Protein AF-D0NUJ5-F1 (afdb_monomer)

Radius of gyration: 28.29 Å; Cα contacts (8 Å, |Δi|>4): 466; chains: 1; bounding box: 68×60×82 Å

Sequence (327 aa):
MEEATDVMAITRVDLTAERTWKQFRSDFYPEEVSLVQFGLTHDKIEPSMVVCDFEVGLQKAAQVQFPDADIVGCYFHFKQACRRKMKALSLPESEVLIAMSKGCLDMLTVIPHEKIKDEGIKFVKGKIRDTCVAKSIRIRGRFCGQWNLTETEHYTLYNNLWGAHDDPKGTQCTGLDSARGSNIAWHTNYSWKGSKLQVKSFANAPLKFDKVPLAKVKSIPPTIKYEFESKGKVVANVAYDLFTTSTPNGDAEYEIMVWLAAIGRAGPISATEKPIKTGVNVGGVNFNLYHGKNGNMTVYSYVASKQTNSFSADFKQFFRKLPAKVL

Nearest PDB structures (foldseek):
  4npr-assembly1_A  TM=9.707E-01  e=1.892E-20  Aspergillus niveus
  7w3v-assembly1_A  TM=9.572E-01  e=7.844E-20  Phytophthora sojae
  3vlb-assembly2_D  TM=9.669E-01  e=5.222E-19  Aspergillus aculeatus
  7eej-assembly1_A  TM=9.280E-01  e=2.217E-15  Chaetomium sp.
  1ks5-assembly1_A  TM=8.895E-01  e=1.778E-13  Aspergillus niger

Structure (mmCIF, N/CA/C/O backbone):
data_AF-D0NUJ5-F1
#
_entry.id   AF-D0NUJ5-F1
#
loop_
_atom_site.group_PDB
_atom_site.id
_atom_site.type_symbol
_atom_site.label_atom_id
_atom_site.label_alt_id
_atom_site.label_comp_id
_atom_site.label_asym_id
_atom_site.label_entity_id
_atom_site.label_seq_id
_atom_site.pdbx_PDB_ins_code
_atom_site.Cartn_x
_atom_site.Cartn_y
_atom_site.Cartn_z
_atom_site.occupancy
_atom_site.B_iso_or_equiv
_atom_site.auth_seq_id
_atom_site.auth_comp_id
_atom_site.auth_asym_id
_atom_site.auth_atom_id
_atom_site.pdbx_PDB_model_num
ATOM 1 N N . MET A 1 1 ? -30.282 -18.582 -47.774 1.00 26.86 1 MET A N 1
ATOM 2 C CA . MET A 1 1 ? -29.721 -19.934 -47.877 1.00 26.86 1 MET A CA 1
ATOM 3 C C . MET A 1 1 ? -28.264 -19.845 -48.274 1.00 26.86 1 MET A C 1
ATOM 5 O O . MET A 1 1 ? -27.997 -19.394 -49.380 1.00 26.86 1 MET A O 1
ATOM 9 N N . GLU A 1 2 ? -27.289 -20.203 -47.449 1.00 28.14 2 GLU A N 1
ATOM 10 C CA . GLU A 1 2 ? -27.182 -20.343 -45.976 1.00 28.14 2 GLU A CA 1
ATOM 11 C C . GLU A 1 2 ? -25.660 -20.521 -45.710 1.00 28.14 2 GLU A C 1
ATOM 13 O O . GLU A 1 2 ? -24.912 -20.812 -46.640 1.00 28.14 2 GLU A O 1
ATOM 18 N N . GLU A 1 3 ? -25.095 -20.011 -44.615 1.00 27.62 3 GLU A N 1
ATOM 19 C CA . GLU A 1 3 ? -24.756 -20.767 -43.387 1.00 27.62 3 GLU A CA 1
ATOM 20 C C . GLU A 1 3 ? -23.967 -22.088 -43.632 1.00 27.62 3 GLU A C 1
ATOM 22 O O . GLU A 1 3 ? -24.304 -22.860 -44.520 1.00 27.62 3 GLU A O 1
ATOM 27 N N . ALA A 1 4 ? -22.901 -22.432 -42.892 1.00 25.89 4 ALA A N 1
ATOM 28 C CA . ALA A 1 4 ? -22.417 -21.887 -41.618 1.00 25.89 4 ALA A CA 1
ATOM 29 C C . ALA A 1 4 ? -20.883 -22.017 -41.406 1.00 25.89 4 ALA A C 1
ATOM 31 O O . ALA A 1 4 ? -20.168 -22.681 -42.153 1.00 25.89 4 ALA A O 1
ATOM 32 N N . THR A 1 5 ? -20.431 -21.398 -40.311 1.00 27.31 5 THR A N 1
ATOM 33 C CA . THR A 1 5 ? -19.266 -21.721 -39.450 1.00 27.31 5 THR A CA 1
ATOM 34 C C . THR A 1 5 ? -19.176 -23.215 -39.052 1.00 27.31 5 THR A C 1
ATOM 36 O O . THR A 1 5 ? -20.172 -23.921 -39.166 1.00 27.31 5 THR A O 1
ATOM 39 N N . ASP A 1 6 ? -18.102 -23.785 -38.481 1.00 23.61 6 ASP A N 1
ATOM 40 C CA . ASP A 1 6 ? -16.799 -23.266 -37.982 1.00 23.61 6 ASP A CA 1
ATOM 41 C C . ASP A 1 6 ? -15.658 -24.251 -38.433 1.00 23.61 6 ASP A C 1
ATOM 43 O O . ASP A 1 6 ? -15.767 -24.755 -39.545 1.00 23.61 6 ASP A O 1
ATOM 47 N N . VAL A 1 7 ? -14.537 -24.633 -37.783 1.00 23.31 7 VAL A N 1
ATOM 48 C CA . VAL A 1 7 ? -13.942 -24.499 -36.428 1.00 23.31 7 VAL A CA 1
ATOM 49 C C . VAL A 1 7 ? -12.414 -24.294 -36.553 1.00 23.31 7 VAL A C 1
ATOM 51 O O . VAL A 1 7 ? -11.791 -24.786 -37.494 1.00 23.31 7 VAL A O 1
ATOM 54 N N . MET A 1 8 ? -11.768 -23.636 -35.580 1.00 27.97 8 MET A N 1
ATOM 55 C CA . MET A 1 8 ? -10.296 -23.622 -35.448 1.00 27.97 8 MET A CA 1
ATOM 56 C C . MET A 1 8 ? -9.668 -25.021 -35.285 1.00 27.97 8 MET A C 1
ATOM 58 O O . MET A 1 8 ? -10.138 -25.831 -34.490 1.00 27.97 8 MET A O 1
ATOM 62 N N . ALA A 1 9 ? -8.471 -25.212 -35.856 1.00 20.59 9 ALA A N 1
ATOM 63 C CA . ALA A 1 9 ? -7.513 -26.234 -35.421 1.00 20.59 9 ALA A CA 1
ATOM 64 C C . ALA A 1 9 ? -6.092 -25.646 -35.285 1.00 20.59 9 ALA A C 1
ATOM 66 O O . ALA A 1 9 ? -5.335 -25.562 -36.251 1.00 20.59 9 ALA A O 1
ATOM 67 N N . ILE A 1 10 ? -5.703 -25.238 -34.069 1.00 32.16 10 ILE A N 1
ATOM 68 C CA . ILE A 1 10 ? -4.304 -24.887 -33.762 1.00 32.16 10 ILE A CA 1
ATOM 69 C C . ILE A 1 10 ? -3.531 -26.182 -33.488 1.00 32.16 10 ILE A C 1
ATOM 71 O O . ILE A 1 10 ? -3.433 -26.634 -32.347 1.00 32.16 10 ILE A O 1
ATOM 75 N N . THR A 1 11 ? -2.954 -26.776 -34.531 1.00 23.06 11 THR A N 1
ATOM 76 C CA . THR A 1 11 ? -2.109 -27.974 -34.414 1.00 23.06 11 THR A CA 1
ATOM 77 C C . THR A 1 11 ? -0.827 -27.826 -35.225 1.00 23.06 11 THR A C 1
ATOM 79 O O . THR A 1 11 ? -0.873 -27.825 -36.447 1.00 23.06 11 THR A O 1
ATOM 82 N N . ARG A 1 12 ? 0.302 -27.755 -34.503 1.00 26.61 12 ARG A N 1
ATOM 83 C CA . ARG A 1 12 ? 1.703 -27.760 -34.977 1.00 26.61 12 ARG A CA 1
ATOM 84 C C . ARG A 1 12 ? 2.097 -26.709 -36.026 1.00 26.61 12 ARG A C 1
ATOM 86 O O . ARG A 1 12 ? 1.770 -26.781 -37.204 1.00 26.61 12 ARG A O 1
ATOM 93 N N . VAL A 1 13 ? 2.959 -25.787 -35.596 1.00 29.50 13 VAL A N 1
ATOM 94 C CA . VAL A 1 13 ? 3.773 -24.965 -36.502 1.00 29.50 13 VAL A CA 1
ATOM 95 C C . VAL A 1 13 ? 4.933 -25.824 -37.014 1.00 29.50 13 VAL A C 1
ATOM 97 O O . VAL A 1 13 ? 6.049 -25.732 -36.512 1.00 29.50 13 VAL A O 1
ATOM 100 N N . ASP A 1 14 ? 4.682 -26.642 -38.038 1.00 32.34 14 ASP A N 1
ATOM 101 C CA . ASP A 1 14 ? 5.718 -27.434 -38.728 1.00 32.34 14 ASP A CA 1
ATOM 102 C C . ASP A 1 14 ? 6.544 -26.582 -39.728 1.00 32.34 14 ASP A C 1
ATOM 104 O O . ASP A 1 14 ? 7.113 -27.078 -40.705 1.00 32.34 14 ASP A O 1
ATOM 108 N N . LEU A 1 15 ? 6.634 -25.270 -39.481 1.00 34.75 15 LEU A N 1
ATOM 109 C CA . LEU A 1 15 ? 7.586 -24.359 -40.117 1.00 34.75 15 LEU A CA 1
ATOM 110 C C . LEU A 1 15 ? 8.898 -24.387 -39.329 1.00 34.75 15 LEU A C 1
ATOM 112 O O . LEU A 1 15 ? 9.150 -23.555 -38.455 1.00 34.75 15 LEU A O 1
ATOM 116 N N . THR A 1 16 ? 9.743 -25.366 -39.650 1.00 42.59 16 THR A N 1
ATOM 117 C CA . THR A 1 16 ? 11.144 -25.372 -39.217 1.00 42.59 16 THR A CA 1
ATOM 118 C C . THR A 1 16 ? 11.855 -24.109 -39.709 1.00 42.59 16 THR A C 1
ATOM 120 O O . THR A 1 16 ? 11.488 -23.535 -40.738 1.00 42.59 16 THR A O 1
ATOM 123 N N . ALA A 1 17 ? 12.918 -23.692 -39.012 1.00 39.06 17 ALA A N 1
ATOM 124 C CA . ALA A 1 17 ? 13.737 -22.555 -39.444 1.00 39.06 17 ALA A CA 1
ATOM 125 C C . ALA A 1 17 ? 14.238 -22.720 -40.894 1.00 39.06 17 ALA A C 1
ATOM 127 O O . ALA A 1 17 ? 14.299 -21.744 -41.633 1.00 39.06 17 ALA A O 1
ATOM 128 N N . GLU A 1 18 ? 14.503 -23.958 -41.322 1.00 40.22 18 GLU A N 1
ATOM 129 C CA . GLU A 1 18 ? 14.883 -24.309 -42.692 1.00 40.22 18 GLU A CA 1
ATOM 130 C C . GLU A 1 18 ? 13.783 -24.016 -43.730 1.00 40.22 18 GLU A C 1
ATOM 132 O O . GLU A 1 18 ? 14.089 -23.475 -44.790 1.00 40.22 18 GLU A O 1
ATOM 137 N N . ARG A 1 19 ? 12.507 -24.321 -43.439 1.00 44.31 19 ARG A N 1
ATOM 138 C CA . ARG A 1 19 ? 11.379 -24.004 -44.339 1.00 44.31 19 ARG A CA 1
ATOM 139 C C . ARG A 1 19 ? 11.221 -22.493 -44.502 1.00 44.31 19 ARG A C 1
ATOM 141 O O . ARG A 1 19 ? 11.182 -22.001 -45.625 1.00 44.31 19 ARG A O 1
ATOM 148 N N . THR A 1 20 ? 11.223 -21.765 -43.387 1.00 46.91 20 THR A N 1
ATOM 149 C CA . THR A 1 20 ? 11.155 -20.297 -43.376 1.00 46.91 20 THR A CA 1
ATOM 150 C C . THR A 1 20 ? 12.356 -19.670 -44.093 1.00 46.91 20 THR A C 1
ATOM 152 O O . THR A 1 20 ? 12.190 -18.723 -44.852 1.00 46.91 20 THR A O 1
ATOM 155 N N . TRP A 1 21 ? 13.566 -20.211 -43.909 1.00 41.81 21 TRP A N 1
ATOM 156 C CA . TRP A 1 21 ? 14.776 -19.726 -44.579 1.00 41.81 21 TRP A CA 1
ATOM 157 C C . TRP A 1 21 ? 14.768 -20.001 -46.085 1.00 41.81 21 TRP A C 1
ATOM 159 O O . TRP A 1 21 ? 15.074 -19.099 -46.860 1.00 41.81 21 TRP A O 1
ATOM 169 N N . LYS A 1 22 ? 14.347 -21.196 -46.526 1.00 47.41 22 LYS A N 1
ATOM 170 C CA . LYS A 1 22 ? 14.166 -21.513 -47.955 1.00 47.41 22 LYS A CA 1
ATOM 171 C C . LYS A 1 22 ? 13.198 -20.538 -48.634 1.00 47.41 22 LYS A C 1
ATOM 173 O O . LYS A 1 22 ? 13.487 -20.094 -49.738 1.00 47.41 22 LYS A O 1
ATOM 178 N N . GLN A 1 23 ? 12.128 -20.147 -47.940 1.00 50.94 23 GLN A N 1
ATOM 179 C CA . GLN A 1 23 ? 11.124 -19.197 -48.432 1.00 50.94 23 GLN A CA 1
ATOM 180 C C . GLN A 1 23 ? 11.581 -17.722 -48.429 1.00 50.94 23 GLN A C 1
ATOM 182 O O . GLN A 1 23 ? 10.973 -16.908 -49.108 1.00 50.94 23 GLN A O 1
ATOM 187 N N . PHE A 1 24 ? 12.653 -17.365 -47.709 1.00 42.69 24 PHE A N 1
ATOM 188 C CA . PHE A 1 24 ? 13.334 -16.070 -47.878 1.00 42.69 24 PHE A CA 1
ATOM 189 C C . PHE A 1 24 ? 14.499 -16.136 -48.876 1.00 42.69 24 PHE A C 1
ATOM 191 O O . PHE A 1 24 ? 14.884 -15.114 -49.437 1.00 42.69 24 PHE A O 1
ATOM 198 N N . ARG A 1 25 ? 15.092 -17.316 -49.094 1.00 43.69 25 ARG A N 1
ATOM 199 C CA . ARG A 1 25 ? 16.252 -17.481 -49.978 1.00 43.69 25 ARG A CA 1
ATOM 200 C C . ARG A 1 25 ? 15.889 -17.270 -51.448 1.00 43.69 25 ARG A C 1
ATOM 202 O O . ARG A 1 25 ? 16.635 -16.576 -52.135 1.00 43.69 25 ARG A O 1
ATOM 209 N N . SER A 1 26 ? 14.770 -17.845 -51.898 1.00 50.78 26 SER A N 1
ATOM 210 C CA . SER A 1 26 ? 14.274 -17.764 -53.284 1.00 50.78 26 SER A CA 1
ATOM 211 C C . SER A 1 26 ? 14.188 -16.338 -53.823 1.00 50.78 26 SER A C 1
ATOM 213 O O . SER A 1 26 ? 14.409 -16.109 -55.008 1.00 50.78 26 SER A O 1
ATOM 215 N N . ASP A 1 27 ? 13.895 -15.390 -52.939 1.00 49.81 27 ASP A N 1
ATOM 216 C CA . ASP A 1 27 ? 13.524 -14.025 -53.297 1.00 49.81 27 ASP A CA 1
ATOM 217 C C . ASP A 1 27 ? 14.738 -13.072 -53.307 1.00 49.81 27 ASP A C 1
ATOM 219 O O . ASP A 1 27 ? 14.627 -11.942 -53.780 1.00 49.81 27 ASP A O 1
ATOM 223 N N . PHE A 1 28 ? 15.896 -13.505 -52.776 1.00 44.38 28 PHE A N 1
ATOM 224 C CA . PHE A 1 28 ? 17.034 -12.615 -52.490 1.00 44.38 28 PHE A CA 1
ATOM 225 C C . PHE A 1 28 ? 18.441 -13.167 -52.790 1.00 44.38 28 PHE A C 1
ATOM 227 O O . PHE A 1 28 ? 19.370 -12.361 -52.858 1.00 44.38 28 PHE A O 1
ATOM 234 N N . TYR A 1 29 ? 18.650 -14.483 -52.965 1.00 40.50 29 TYR A N 1
ATOM 235 C CA . TYR A 1 29 ? 20.001 -15.053 -53.129 1.00 40.50 29 TYR A CA 1
ATOM 236 C C . TYR A 1 29 ? 20.075 -16.188 -54.172 1.00 40.50 29 TYR A C 1
ATOM 238 O O . TYR A 1 29 ? 19.268 -17.117 -54.101 1.00 40.50 29 TYR A O 1
ATOM 246 N N . PRO A 1 30 ? 21.073 -16.188 -55.084 1.00 45.84 30 PRO A N 1
ATOM 247 C CA . PRO A 1 30 ? 21.237 -17.239 -56.092 1.00 45.84 30 PRO A CA 1
ATOM 248 C C . PRO A 1 30 ? 21.572 -18.622 -55.496 1.00 45.84 30 PRO A C 1
ATOM 250 O O . PRO A 1 30 ? 21.926 -18.778 -54.319 1.00 45.84 30 PRO A O 1
ATOM 253 N N . GLU A 1 31 ? 21.445 -19.666 -56.318 1.00 47.72 31 GLU A N 1
ATOM 254 C CA . GLU A 1 31 ? 21.511 -21.070 -55.877 1.00 47.72 31 GLU A CA 1
ATOM 255 C C . GLU A 1 31 ? 22.904 -21.528 -55.403 1.00 47.72 31 GLU A C 1
ATOM 257 O O . GLU A 1 31 ? 23.003 -22.447 -54.591 1.00 47.72 31 GLU A O 1
ATOM 262 N N . GLU A 1 32 ? 23.971 -20.837 -55.805 1.00 43.50 32 GLU A N 1
ATOM 263 C CA . GLU A 1 32 ? 25.372 -21.253 -55.610 1.00 43.50 32 GLU A CA 1
ATOM 264 C C . GLU A 1 32 ? 25.843 -21.318 -54.141 1.00 43.50 32 GLU A C 1
ATOM 266 O O . GLU A 1 32 ? 26.855 -21.949 -53.840 1.00 43.50 32 GLU A O 1
ATOM 271 N N . VAL A 1 33 ? 25.110 -20.720 -53.192 1.00 39.31 33 VAL A N 1
ATOM 272 C CA . VAL A 1 33 ? 25.437 -20.813 -51.756 1.00 39.31 33 VAL A CA 1
ATOM 273 C C . VAL A 1 33 ? 25.090 -22.208 -51.216 1.00 39.31 33 VAL A C 1
ATOM 275 O O . VAL A 1 33 ? 23.930 -22.496 -50.897 1.00 39.31 33 VAL A O 1
ATOM 278 N N . SER A 1 34 ? 26.086 -23.084 -51.084 1.00 34.38 34 SER A N 1
ATOM 279 C CA . SER A 1 34 ? 25.907 -24.419 -50.505 1.00 34.38 34 SER A CA 1
ATOM 280 C C . SER A 1 34 ? 25.621 -24.349 -48.997 1.00 34.38 34 SER A C 1
ATOM 282 O O . SER A 1 34 ? 26.363 -23.757 -48.216 1.00 34.38 34 SER A O 1
ATOM 284 N N . LEU A 1 35 ? 24.521 -24.973 -48.566 1.00 33.91 35 LEU A N 1
ATOM 285 C CA . LEU A 1 35 ? 24.235 -25.204 -47.148 1.00 33.91 35 LEU A CA 1
ATOM 286 C C . LEU A 1 35 ? 24.745 -26.594 -46.768 1.00 33.91 35 LEU A C 1
ATOM 288 O O . LEU A 1 35 ? 24.182 -27.595 -47.209 1.00 33.91 35 LEU A O 1
ATOM 292 N N . VAL A 1 36 ? 25.782 -26.666 -45.932 1.00 35.72 36 VAL A N 1
ATOM 293 C CA . VAL A 1 36 ? 26.253 -27.946 -45.385 1.00 35.72 36 VAL A CA 1
ATOM 294 C C . VAL A 1 36 ? 25.305 -28.387 -44.270 1.00 35.72 36 VAL A C 1
ATOM 296 O O . VAL A 1 36 ? 25.332 -27.866 -43.156 1.00 35.72 36 VAL A O 1
ATOM 299 N N . GLN A 1 37 ? 24.425 -29.335 -44.589 1.00 33.31 37 GLN A N 1
ATOM 300 C CA . GLN A 1 37 ? 23.427 -29.870 -43.666 1.00 33.31 37 GLN A CA 1
ATOM 301 C C . GLN A 1 37 ? 24.031 -31.026 -42.854 1.00 33.31 37 GLN A C 1
ATOM 303 O O . GLN A 1 37 ? 23.894 -32.194 -43.214 1.00 33.31 37 GLN A O 1
ATOM 308 N N . PHE A 1 38 ? 24.731 -30.696 -41.764 1.00 38.81 38 PHE A N 1
ATOM 309 C CA . PHE A 1 38 ? 25.350 -31.689 -40.882 1.00 38.81 38 PHE A CA 1
ATOM 310 C C . PHE A 1 38 ? 24.300 -32.536 -40.146 1.00 38.81 38 PHE A C 1
ATOM 312 O O . PHE A 1 38 ? 23.722 -32.122 -39.141 1.00 38.81 38 PHE A O 1
ATOM 319 N N . GLY A 1 39 ? 24.085 -33.756 -40.644 1.00 36.41 39 GLY A N 1
ATOM 320 C CA . GLY A 1 39 ? 23.585 -34.859 -39.825 1.00 36.41 39 GLY A CA 1
ATOM 321 C C . GLY A 1 39 ? 24.628 -35.285 -38.783 1.00 36.41 39 GLY A C 1
ATOM 322 O O . GLY A 1 39 ? 25.796 -34.914 -38.875 1.00 36.41 39 GLY A O 1
ATOM 323 N N . LEU A 1 40 ? 24.204 -36.073 -37.792 1.00 39.47 40 LEU A N 1
ATOM 324 C CA . LEU A 1 40 ? 25.061 -36.553 -36.702 1.00 39.47 40 LEU A CA 1
ATOM 325 C C . LEU A 1 40 ? 26.123 -37.544 -37.213 1.00 39.47 40 LEU A C 1
ATOM 327 O O . LEU A 1 40 ? 25.893 -38.756 -37.224 1.00 39.47 40 LEU A O 1
ATOM 331 N N . THR A 1 41 ? 27.289 -37.046 -37.626 1.00 40.59 41 THR A N 1
ATOM 332 C CA . THR A 1 41 ? 28.465 -37.899 -37.829 1.00 40.59 41 THR A CA 1
ATOM 333 C C . THR A 1 41 ? 29.060 -38.306 -36.476 1.00 40.59 41 THR A C 1
ATOM 335 O O . THR A 1 41 ? 28.778 -37.696 -35.445 1.00 40.59 41 THR A O 1
ATOM 338 N N . HIS A 1 42 ? 29.851 -39.380 -36.457 1.00 44.03 42 HIS A N 1
ATOM 339 C CA . HIS A 1 42 ? 30.542 -39.850 -35.245 1.00 44.03 42 HIS A CA 1
ATOM 340 C C . HIS A 1 42 ? 31.896 -39.143 -35.030 1.00 44.03 42 HIS A C 1
ATOM 342 O O . HIS A 1 42 ? 32.703 -39.576 -34.207 1.00 44.03 42 HIS A O 1
ATOM 348 N N . ASP A 1 43 ? 32.154 -38.068 -35.776 1.00 48.88 43 ASP A N 1
ATOM 349 C CA . ASP A 1 43 ? 33.422 -37.350 -35.754 1.00 48.88 43 ASP A CA 1
ATOM 350 C C . ASP A 1 43 ? 33.485 -36.368 -34.581 1.00 48.88 43 ASP A C 1
ATOM 352 O O . ASP A 1 43 ? 32.489 -35.775 -34.159 1.00 48.88 43 ASP A O 1
ATOM 356 N N . LYS A 1 44 ? 34.691 -36.171 -34.049 1.00 49.94 44 LYS A N 1
ATOM 357 C CA . LYS A 1 44 ? 34.937 -35.263 -32.929 1.00 49.94 44 LYS A CA 1
ATOM 358 C C . LYS A 1 44 ? 34.921 -33.812 -33.426 1.00 49.94 44 LYS A C 1
ATOM 360 O O . LYS A 1 44 ? 35.929 -33.312 -33.913 1.00 49.94 44 LYS A O 1
ATOM 365 N N . ILE A 1 45 ? 33.767 -33.154 -33.325 1.00 58.69 45 ILE A N 1
ATOM 366 C CA . ILE A 1 45 ? 33.593 -31.756 -33.746 1.00 58.69 45 ILE A CA 1
ATOM 367 C C . ILE A 1 45 ? 34.336 -30.820 -32.784 1.00 58.69 45 ILE A C 1
ATOM 369 O O . ILE A 1 45 ? 34.116 -30.869 -31.575 1.00 58.69 45 ILE A O 1
ATOM 373 N N . GLU A 1 46 ? 35.157 -29.926 -33.332 1.00 65.69 46 GLU A N 1
ATOM 374 C CA . GLU A 1 46 ? 35.844 -28.849 -32.607 1.00 65.69 46 GLU A CA 1
ATOM 375 C C . GLU A 1 46 ? 35.344 -27.498 -33.168 1.00 65.69 46 GLU A C 1
ATOM 377 O O . GLU A 1 46 ? 35.906 -26.971 -34.130 1.00 65.69 46 GLU A O 1
ATOM 382 N N . PRO A 1 47 ? 34.206 -26.974 -32.665 1.00 66.19 47 PRO A N 1
ATOM 383 C CA . PRO A 1 47 ? 33.589 -25.757 -33.182 1.00 66.19 47 PRO A CA 1
ATOM 384 C C . PRO A 1 47 ? 34.305 -24.514 -32.646 1.00 66.19 47 PRO A C 1
ATOM 386 O O . PRO A 1 47 ? 34.556 -24.411 -31.452 1.00 66.19 47 PRO A O 1
ATOM 389 N N . SER A 1 48 ? 34.547 -23.514 -33.494 1.00 57.84 48 SER A N 1
ATOM 390 C CA . SER A 1 48 ? 35.086 -22.218 -33.046 1.00 57.84 48 SER A CA 1
ATOM 391 C C . SER A 1 48 ? 34.061 -21.352 -32.300 1.00 57.84 48 SER A C 1
ATOM 393 O O . SER A 1 48 ? 34.439 -20.435 -31.577 1.00 57.84 48 SER A O 1
ATOM 395 N N . MET A 1 49 ? 32.763 -21.630 -32.454 1.00 52.59 49 MET A N 1
ATOM 396 C CA . MET A 1 49 ? 31.678 -20.903 -31.793 1.00 52.59 49 MET A CA 1
ATOM 397 C C . MET A 1 49 ? 30.488 -21.829 -31.527 1.00 52.59 49 MET A C 1
ATOM 399 O O . MET A 1 49 ? 30.079 -22.590 -32.405 1.00 52.59 49 MET A O 1
ATOM 403 N N . VAL A 1 50 ? 29.883 -21.722 -30.342 1.00 57.84 50 VAL A N 1
ATOM 404 C CA . VAL A 1 50 ? 28.651 -22.435 -29.972 1.00 57.84 50 VAL A CA 1
ATOM 405 C C . VAL A 1 50 ? 27.572 -21.423 -29.605 1.00 57.84 50 VAL A C 1
ATOM 407 O O . VAL A 1 50 ? 27.697 -20.681 -28.633 1.00 57.84 50 VAL A O 1
ATOM 410 N N . VAL A 1 51 ? 26.482 -21.404 -30.376 1.00 55.88 51 VAL A N 1
ATOM 411 C CA . VAL A 1 51 ? 25.337 -20.516 -30.132 1.00 55.88 51 VAL A CA 1
ATOM 412 C C . VAL A 1 51 ? 24.264 -21.258 -29.333 1.00 55.88 51 VAL A C 1
ATOM 414 O O . VAL A 1 51 ? 23.620 -22.167 -29.853 1.00 55.88 51 VAL A O 1
ATOM 417 N N . CYS A 1 52 ? 24.038 -20.864 -28.079 1.00 56.03 52 CYS A N 1
ATOM 418 C CA . CYS A 1 52 ? 23.086 -21.521 -27.170 1.00 56.03 52 CYS A CA 1
ATOM 419 C C . CYS A 1 52 ? 22.283 -20.508 -26.336 1.00 56.03 52 CYS A C 1
ATOM 421 O O . CYS A 1 52 ? 22.584 -19.318 -26.335 1.00 56.03 52 CYS A O 1
ATOM 423 N N . ASP A 1 53 ? 21.240 -20.934 -25.621 1.00 54.94 53 ASP A N 1
ATOM 424 C CA . ASP A 1 53 ? 20.430 -20.027 -24.791 1.00 54.94 53 ASP A CA 1
ATOM 425 C C . ASP A 1 53 ? 21.258 -19.308 -23.709 1.00 54.94 53 ASP A C 1
ATOM 427 O O . ASP A 1 53 ? 22.301 -19.789 -23.269 1.00 54.94 53 ASP A O 1
ATOM 431 N N . PHE A 1 54 ? 20.752 -18.164 -23.231 1.00 54.81 54 PHE A N 1
ATOM 432 C CA . PHE A 1 54 ? 21.282 -17.444 -22.061 1.00 54.81 54 PHE A CA 1
ATOM 433 C C . PHE A 1 54 ? 20.909 -18.155 -20.742 1.00 54.81 54 PHE A C 1
ATOM 435 O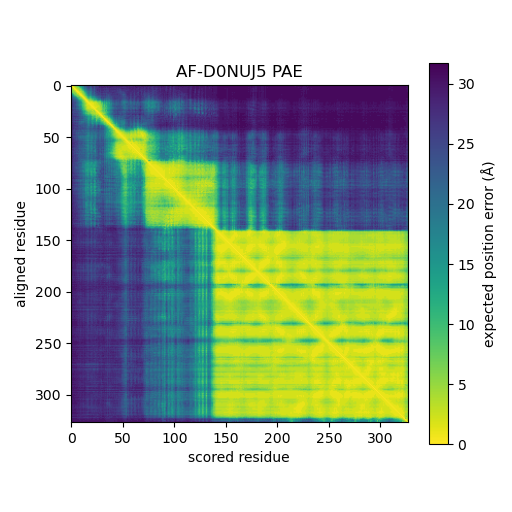 O . PHE A 1 54 ? 20.344 -17.561 -19.823 1.00 54.81 54 PHE A O 1
ATOM 442 N N . GLU A 1 55 ? 21.187 -19.454 -20.678 1.00 51.53 55 GLU A N 1
ATOM 443 C CA . GLU A 1 55 ? 21.050 -20.306 -19.503 1.00 51.53 55 GLU A CA 1
ATOM 444 C C . GLU A 1 55 ? 22.467 -20.699 -19.056 1.00 51.53 55 GLU A C 1
ATOM 446 O O . GLU A 1 55 ? 23.269 -21.200 -19.843 1.00 51.53 55 GLU A O 1
ATOM 451 N N . VAL A 1 56 ? 22.800 -20.412 -17.798 1.00 50.84 56 VAL A N 1
ATOM 452 C CA . VAL A 1 56 ? 24.170 -20.496 -17.272 1.00 50.84 56 VAL A CA 1
ATOM 453 C C . VAL A 1 56 ? 24.642 -21.947 -17.139 1.00 50.84 56 VAL A C 1
ATOM 455 O O . VAL A 1 56 ? 25.838 -22.204 -17.266 1.00 50.84 56 VAL A O 1
ATOM 458 N N . GLY A 1 57 ? 23.738 -22.900 -16.898 1.00 55.81 57 GLY A N 1
ATOM 459 C CA . GLY A 1 57 ? 24.041 -24.330 -16.938 1.00 55.81 57 GLY A CA 1
ATOM 460 C C . GLY A 1 57 ? 24.417 -24.793 -18.346 1.00 55.81 57 GLY A C 1
ATOM 461 O O . GLY A 1 57 ? 25.482 -25.377 -18.527 1.00 55.81 57 GLY A O 1
ATOM 462 N N . LEU A 1 58 ? 23.595 -24.466 -19.347 1.00 51.44 58 LEU A N 1
ATOM 463 C CA . LEU A 1 58 ? 23.829 -24.797 -20.755 1.00 51.44 58 LEU A CA 1
ATOM 464 C C . LEU A 1 58 ? 25.115 -24.163 -21.304 1.00 51.44 58 LEU A C 1
ATOM 466 O O . LEU A 1 58 ? 25.898 -24.851 -21.952 1.00 51.44 58 LEU A O 1
ATOM 470 N N . GLN A 1 59 ? 25.373 -22.887 -20.999 1.00 56.25 59 GLN A N 1
ATOM 471 C CA . GLN A 1 59 ? 26.609 -22.203 -21.401 1.00 56.25 59 GLN A CA 1
ATOM 472 C C . GLN A 1 59 ? 27.852 -22.853 -20.775 1.00 56.25 59 GLN A C 1
ATOM 474 O O . GLN A 1 59 ? 28.848 -23.069 -21.461 1.00 56.25 59 GLN A O 1
ATOM 479 N N . LYS A 1 60 ? 27.787 -23.243 -19.494 1.00 62.69 60 LYS A N 1
ATOM 480 C CA . LYS A 1 60 ? 28.878 -23.979 -18.832 1.00 62.69 60 LYS A CA 1
ATOM 481 C C . LYS A 1 60 ? 29.060 -25.386 -19.393 1.00 62.69 60 LYS A C 1
ATOM 483 O O . LYS A 1 60 ? 30.195 -25.804 -19.578 1.00 62.69 60 LYS A O 1
ATOM 488 N N . ALA A 1 61 ? 27.976 -26.105 -19.680 1.00 67.00 61 ALA A N 1
ATOM 489 C CA . ALA A 1 61 ? 28.043 -27.427 -20.299 1.00 67.00 61 ALA A CA 1
ATOM 490 C C . ALA A 1 61 ? 28.669 -27.357 -21.702 1.00 67.00 61 ALA A C 1
ATOM 492 O O . ALA A 1 61 ? 29.520 -28.180 -22.029 1.00 67.00 61 ALA A O 1
ATOM 493 N N . ALA A 1 62 ? 28.318 -26.336 -22.491 1.00 62.19 62 ALA A N 1
ATOM 494 C CA . ALA A 1 62 ? 28.925 -26.082 -23.792 1.00 62.19 62 ALA A CA 1
ATOM 495 C C . ALA A 1 62 ? 30.429 -25.770 -23.682 1.00 62.19 62 ALA A C 1
ATOM 497 O O . ALA A 1 62 ? 31.208 -26.383 -24.401 1.00 62.19 62 ALA A O 1
ATOM 498 N N . GLN A 1 63 ? 30.853 -24.912 -22.743 1.00 70.75 63 GLN A N 1
ATOM 499 C CA . GLN A 1 63 ? 32.280 -24.623 -22.520 1.00 70.75 63 GLN A CA 1
ATOM 500 C C . GLN A 1 63 ? 33.065 -25.846 -22.005 1.00 70.75 63 GLN A C 1
ATOM 502 O O . GLN A 1 63 ? 34.227 -26.019 -22.344 1.00 70.75 63 GLN A O 1
ATOM 507 N N . VAL A 1 64 ? 32.453 -26.712 -21.189 1.00 71.81 64 VAL A N 1
ATOM 508 C CA . VAL A 1 64 ? 33.093 -27.960 -20.727 1.00 71.81 64 VAL A CA 1
ATOM 509 C C . VAL A 1 64 ? 33.254 -28.963 -21.873 1.00 71.81 64 VAL A C 1
ATOM 511 O O . VAL A 1 64 ? 34.255 -29.673 -21.922 1.00 71.81 64 VAL A O 1
ATOM 514 N N . GLN A 1 65 ? 32.292 -29.017 -22.798 1.00 69.94 65 GLN A N 1
ATOM 515 C CA . GLN A 1 65 ? 32.339 -29.899 -23.965 1.00 69.94 65 GLN A CA 1
ATOM 516 C C . GLN A 1 65 ? 33.269 -29.370 -25.073 1.00 69.94 65 GLN A C 1
ATOM 518 O O . GLN A 1 65 ? 33.892 -30.165 -25.775 1.00 69.94 65 GLN A O 1
ATOM 523 N N . PHE A 1 66 ? 33.364 -28.046 -25.219 1.00 76.44 66 PHE A N 1
ATOM 524 C CA . PHE A 1 66 ? 34.151 -27.349 -26.236 1.00 76.44 66 PHE A CA 1
ATOM 525 C C . PHE A 1 66 ? 34.934 -26.185 -25.584 1.00 76.44 66 PHE A C 1
ATOM 527 O O . PHE A 1 66 ? 34.480 -25.038 -25.624 1.00 76.44 66 PHE A O 1
ATOM 534 N N . PRO A 1 67 ? 36.089 -26.460 -24.941 1.00 74.56 67 PRO A N 1
ATOM 535 C CA . PRO A 1 67 ? 36.831 -25.459 -24.167 1.00 74.56 67 PRO A CA 1
ATOM 536 C C . PRO A 1 67 ? 37.265 -24.243 -24.985 1.00 74.56 67 PRO A C 1
ATOM 538 O O . PRO A 1 67 ? 37.158 -23.120 -24.500 1.00 74.56 67 PRO A O 1
ATOM 541 N N . ASP A 1 68 ? 37.682 -24.472 -26.228 1.00 72.50 68 ASP A N 1
ATOM 542 C CA . ASP A 1 68 ? 38.257 -23.473 -27.134 1.00 72.50 68 ASP A CA 1
ATOM 543 C C . ASP A 1 68 ? 37.206 -22.738 -27.998 1.00 72.50 68 ASP A C 1
ATOM 545 O O . ASP A 1 68 ? 37.561 -22.001 -28.917 1.00 72.50 68 ASP A O 1
ATOM 549 N N . ALA A 1 69 ? 35.911 -22.943 -27.724 1.00 68.12 69 ALA A N 1
ATOM 550 C CA . ALA A 1 69 ? 34.806 -22.351 -28.477 1.00 68.12 69 ALA A CA 1
ATOM 551 C C . ALA A 1 69 ? 34.264 -21.061 -27.837 1.00 68.12 69 ALA A C 1
ATOM 553 O O . ALA A 1 69 ? 33.997 -21.014 -26.631 1.00 68.12 69 ALA A O 1
ATOM 554 N N . ASP A 1 70 ? 33.971 -20.050 -28.660 1.00 59.41 70 ASP A N 1
ATOM 555 C CA . ASP A 1 70 ? 33.226 -18.862 -28.228 1.00 59.41 70 ASP A CA 1
ATOM 556 C C . ASP A 1 70 ? 31.759 -19.222 -27.929 1.00 59.41 70 ASP A C 1
ATOM 558 O O . ASP A 1 70 ? 30.978 -19.551 -28.829 1.00 59.41 70 ASP A O 1
ATOM 562 N N . ILE A 1 71 ? 31.348 -19.137 -26.661 1.00 58.50 71 ILE A N 1
ATOM 563 C CA . ILE A 1 71 ? 29.970 -19.430 -26.241 1.00 58.50 71 ILE A CA 1
ATOM 564 C C . ILE A 1 71 ? 29.099 -18.174 -26.373 1.00 58.50 71 ILE A C 1
ATOM 566 O O . ILE A 1 71 ? 29.120 -17.276 -25.527 1.00 58.50 71 ILE A O 1
ATOM 570 N N . VAL A 1 72 ? 28.292 -18.112 -27.433 1.00 58.06 72 VAL A N 1
ATOM 571 C CA . VAL A 1 72 ? 27.479 -16.936 -27.777 1.00 58.06 72 VAL A CA 1
ATOM 572 C C . VAL A 1 72 ? 26.011 -17.154 -27.414 1.00 58.06 72 VAL A C 1
ATOM 574 O O . VAL A 1 72 ? 25.345 -18.075 -27.885 1.00 58.06 72 VAL A O 1
ATOM 577 N N . GLY A 1 73 ? 25.463 -16.255 -26.596 1.00 57.03 73 GLY A N 1
ATOM 578 C CA . GLY A 1 73 ? 24.055 -16.297 -26.209 1.00 57.03 73 GLY A CA 1
ATOM 579 C C . GLY A 1 73 ? 23.106 -16.023 -27.386 1.00 57.03 73 GLY A C 1
ATOM 580 O O . GLY A 1 73 ? 23.154 -14.965 -28.016 1.00 57.03 73 GLY A O 1
ATOM 581 N N . CYS A 1 74 ? 22.184 -16.948 -27.654 1.00 67.00 74 CYS A N 1
ATOM 582 C CA . CYS A 1 74 ? 21.201 -16.857 -28.724 1.00 67.00 74 CYS A CA 1
ATOM 583 C C . CYS A 1 74 ? 20.199 -15.725 -28.452 1.00 67.00 74 CYS A C 1
ATOM 585 O O . CYS A 1 74 ? 19.225 -15.867 -27.702 1.00 67.00 74 CYS A O 1
ATOM 587 N N . TYR A 1 75 ? 20.425 -14.582 -29.099 1.00 62.16 75 TYR A N 1
ATOM 588 C CA . TYR A 1 75 ? 19.610 -13.384 -28.919 1.00 62.16 75 TYR A CA 1
ATOM 589 C C . TYR A 1 75 ? 18.115 -13.606 -29.240 1.00 62.16 75 TYR A C 1
ATOM 591 O O . TYR A 1 75 ? 1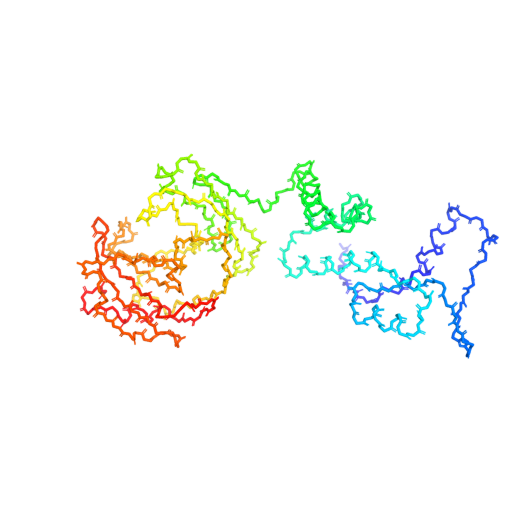7.240 -13.050 -28.572 1.00 62.16 75 TYR A O 1
ATOM 599 N N . PHE A 1 76 ? 17.799 -14.477 -30.204 1.00 62.28 76 PHE A N 1
ATOM 600 C CA . PHE A 1 76 ? 16.422 -14.860 -30.533 1.00 62.28 76 PHE A CA 1
ATOM 601 C C . PHE A 1 76 ? 15.708 -15.528 -29.346 1.00 62.28 76 PHE A C 1
ATOM 603 O O . PHE A 1 76 ? 14.590 -15.135 -28.995 1.00 62.28 76 PHE A O 1
ATOM 610 N N . HIS A 1 77 ? 16.360 -16.479 -28.671 1.00 60.91 77 HIS A N 1
ATOM 611 C CA . HIS A 1 77 ? 15.786 -17.157 -27.509 1.00 60.91 77 HIS A CA 1
ATOM 612 C C . HIS A 1 77 ? 15.751 -16.272 -26.258 1.00 60.91 77 HIS A C 1
ATOM 614 O O . HIS A 1 77 ? 14.770 -16.337 -25.516 1.00 60.91 77 HIS A O 1
ATOM 620 N N . PHE A 1 78 ? 16.709 -15.352 -26.080 1.00 65.00 78 PHE A N 1
ATOM 621 C CA . PHE A 1 78 ? 16.596 -14.272 -25.087 1.00 65.00 78 PHE A CA 1
ATOM 622 C C . PHE A 1 78 ? 15.334 -13.428 -25.317 1.00 65.00 78 PHE A C 1
ATOM 624 O O . PHE A 1 78 ? 14.510 -13.288 -24.410 1.00 65.00 78 PHE A O 1
ATOM 631 N N . LYS A 1 79 ? 15.111 -12.943 -26.550 1.00 65.94 79 LYS A N 1
ATOM 632 C CA . LYS A 1 79 ? 13.900 -12.182 -26.901 1.00 65.94 79 LYS A CA 1
ATOM 633 C C . LYS A 1 79 ? 12.632 -13.004 -26.628 1.00 65.94 79 LYS A C 1
ATOM 635 O O . LYS A 1 79 ? 11.682 -12.487 -26.037 1.00 65.94 79 LYS A O 1
ATOM 640 N N . GLN A 1 80 ? 12.614 -14.298 -26.966 1.00 68.81 80 GLN A N 1
ATOM 641 C CA . GLN A 1 80 ? 11.492 -15.177 -26.612 1.00 68.81 80 GLN A CA 1
ATOM 642 C C . GLN A 1 80 ? 11.300 -15.341 -25.096 1.00 68.81 80 GLN A C 1
ATOM 644 O O . GLN A 1 80 ? 10.162 -15.286 -24.630 1.00 68.81 80 GLN A O 1
ATOM 649 N N . ALA A 1 81 ? 12.365 -15.525 -24.312 1.00 62.69 81 ALA A N 1
ATOM 650 C CA . ALA A 1 81 ? 12.290 -15.649 -22.857 1.00 62.69 81 ALA A CA 1
ATOM 651 C C . ALA A 1 81 ? 11.724 -14.371 -22.216 1.00 62.69 81 ALA A C 1
ATOM 653 O O . ALA A 1 81 ? 10.805 -14.449 -21.394 1.00 62.69 81 ALA A O 1
ATOM 654 N N . CYS A 1 82 ? 12.170 -13.196 -22.674 1.00 66.00 82 CYS A N 1
ATOM 655 C CA . CYS A 1 82 ? 11.574 -11.911 -22.314 1.00 66.00 82 CYS A CA 1
ATOM 656 C C . CYS A 1 82 ? 10.082 -11.859 -22.685 1.00 66.00 82 CYS A C 1
ATOM 658 O O . CYS A 1 82 ? 9.268 -11.508 -21.830 1.00 66.00 82 CYS A O 1
ATOM 660 N N . ARG A 1 83 ? 9.682 -12.279 -23.899 1.00 72.25 83 ARG A N 1
ATOM 661 C CA . ARG A 1 83 ? 8.259 -12.349 -24.295 1.00 72.25 83 ARG A CA 1
ATOM 662 C C . ARG A 1 83 ? 7.445 -13.263 -23.378 1.00 72.25 83 ARG A C 1
ATOM 664 O O . ARG A 1 83 ? 6.378 -12.852 -22.926 1.00 72.25 83 ARG A O 1
ATOM 671 N N . ARG A 1 84 ? 7.944 -14.467 -23.070 1.00 69.88 84 ARG A N 1
ATOM 672 C CA . ARG A 1 84 ? 7.296 -15.429 -22.158 1.00 69.88 84 ARG A CA 1
ATOM 673 C C . ARG A 1 84 ? 7.119 -14.832 -20.757 1.00 69.88 84 ARG A C 1
ATOM 675 O O . ARG A 1 84 ? 6.026 -14.910 -20.200 1.00 69.88 84 ARG A O 1
ATOM 682 N N . LYS A 1 85 ? 8.141 -14.158 -20.214 1.00 59.06 85 LYS A N 1
ATOM 683 C CA . LYS A 1 85 ? 8.064 -13.499 -18.898 1.00 59.06 85 LYS A CA 1
ATOM 684 C C . LYS A 1 85 ? 7.094 -12.311 -18.895 1.00 59.06 85 LYS A C 1
ATOM 686 O O . LYS A 1 85 ? 6.267 -12.222 -17.994 1.00 59.06 85 LYS A O 1
ATOM 691 N N . MET A 1 86 ? 7.136 -11.445 -19.911 1.00 66.19 86 MET A N 1
ATOM 692 C CA . MET A 1 86 ? 6.203 -10.317 -20.056 1.00 66.19 86 MET A CA 1
ATOM 693 C C . MET A 1 86 ? 4.741 -10.778 -20.195 1.00 66.19 86 MET A C 1
ATOM 695 O O . MET A 1 86 ? 3.840 -10.160 -19.631 1.00 66.19 86 MET A O 1
ATOM 699 N N . LYS A 1 87 ? 4.505 -11.899 -20.892 1.00 61.41 87 LYS A N 1
ATOM 700 C CA . LYS A 1 87 ? 3.191 -12.558 -20.985 1.00 61.41 87 LYS A CA 1
ATOM 701 C C . LYS A 1 87 ? 2.716 -13.103 -19.641 1.00 61.41 87 LYS A C 1
ATOM 703 O O . LYS A 1 87 ? 1.587 -12.826 -19.253 1.00 61.41 87 LYS A O 1
ATOM 708 N N . ALA A 1 88 ? 3.577 -13.807 -18.904 1.00 52.16 88 ALA A N 1
ATOM 709 C CA . ALA A 1 88 ? 3.253 -14.302 -17.563 1.00 52.16 88 ALA A CA 1
ATOM 710 C C . ALA A 1 88 ? 2.917 -13.164 -16.574 1.00 52.16 88 ALA A C 1
ATOM 712 O O . ALA A 1 88 ? 2.070 -13.334 -15.703 1.00 52.16 88 ALA A O 1
ATOM 713 N N . LEU A 1 89 ? 3.527 -11.985 -16.746 1.00 51.84 89 LEU A N 1
ATOM 714 C CA . LEU A 1 89 ? 3.232 -10.770 -15.974 1.00 51.84 89 LEU A CA 1
ATOM 715 C C . LEU A 1 89 ? 1.955 -10.027 -16.421 1.00 51.84 89 LEU A C 1
ATOM 717 O O . LEU A 1 89 ? 1.598 -9.022 -15.812 1.00 51.84 89 LEU A O 1
ATOM 721 N N . SER A 1 90 ? 1.237 -10.511 -17.443 1.00 57.38 90 SER A N 1
ATOM 722 C CA . SER A 1 90 ? 0.010 -9.883 -17.970 1.00 57.38 90 SER A CA 1
ATOM 723 C C . SER A 1 90 ? 0.201 -8.417 -18.408 1.00 57.38 90 SER A C 1
ATOM 725 O O . SER A 1 90 ? -0.654 -7.554 -18.164 1.00 57.38 90 SER A O 1
ATOM 727 N N . LEU A 1 91 ? 1.337 -8.130 -19.060 1.00 58.22 91 LEU A N 1
ATOM 728 C CA . LEU A 1 91 ? 1.556 -6.868 -19.773 1.00 58.22 91 LEU A CA 1
ATOM 729 C C . LEU A 1 91 ? 0.742 -6.837 -21.087 1.00 58.22 91 LEU A C 1
ATOM 731 O O . LEU A 1 91 ? 0.617 -7.885 -21.733 1.00 58.22 91 LEU A O 1
ATOM 735 N N . PRO A 1 92 ? 0.203 -5.673 -21.508 1.00 63.00 92 PRO A N 1
ATOM 736 C CA . PRO A 1 92 ? -0.595 -5.552 -22.733 1.00 63.00 92 PRO A CA 1
ATOM 737 C C . PRO A 1 92 ? 0.134 -6.065 -23.982 1.00 63.00 92 PRO A C 1
ATOM 739 O O . PRO A 1 92 ? 1.333 -5.835 -24.137 1.00 63.00 92 PRO A O 1
ATOM 742 N N . GLU A 1 93 ? -0.574 -6.715 -24.917 1.00 73.38 93 GLU A N 1
ATOM 743 C CA . GLU A 1 93 ? 0.048 -7.222 -26.157 1.00 73.38 93 GLU A CA 1
ATOM 744 C C . GLU A 1 93 ? 0.754 -6.106 -26.936 1.00 73.38 93 GLU A C 1
ATOM 746 O O . GLU A 1 93 ? 1.853 -6.314 -27.436 1.00 73.38 93 GLU A O 1
ATOM 751 N N . SER A 1 94 ? 0.171 -4.908 -26.959 1.00 68.06 94 SER A N 1
ATOM 752 C CA . SER A 1 94 ? 0.731 -3.703 -27.572 1.00 68.06 94 SER A CA 1
ATOM 753 C C . SER A 1 94 ? 2.082 -3.283 -26.971 1.00 68.06 94 SER A C 1
ATOM 755 O O . SER A 1 94 ? 3.033 -3.053 -27.718 1.00 68.06 94 SER A O 1
ATOM 757 N N . GLU A 1 95 ? 2.208 -3.252 -25.639 1.00 70.50 95 GLU A N 1
ATOM 758 C CA . GLU A 1 95 ? 3.482 -2.988 -24.950 1.00 70.50 95 GLU A CA 1
ATOM 759 C C . GLU A 1 95 ? 4.510 -4.099 -25.228 1.00 70.50 95 GLU A C 1
ATOM 761 O O . GLU A 1 95 ? 5.678 -3.820 -25.505 1.00 70.50 95 GLU A O 1
ATOM 766 N N . VAL A 1 96 ? 4.077 -5.367 -25.223 1.00 71.75 96 VAL A N 1
ATOM 767 C CA . VAL A 1 96 ? 4.955 -6.518 -25.496 1.00 71.75 96 VAL A CA 1
ATOM 768 C C . VAL A 1 96 ? 5.454 -6.522 -26.943 1.00 71.75 96 VAL A C 1
ATOM 770 O O . VAL A 1 96 ? 6.632 -6.786 -27.172 1.00 71.75 96 VAL A O 1
ATOM 773 N N . LEU A 1 97 ? 4.608 -6.198 -27.923 1.00 76.38 97 LEU A N 1
ATOM 774 C CA . LEU A 1 97 ? 5.002 -6.069 -29.329 1.00 76.38 97 LEU A CA 1
ATOM 775 C C . LEU A 1 97 ? 6.000 -4.921 -29.534 1.00 76.38 97 LEU A C 1
ATOM 777 O O . LEU A 1 97 ? 6.940 -5.064 -30.315 1.00 76.38 97 LEU A O 1
ATOM 781 N N . ILE A 1 98 ? 5.858 -3.818 -28.792 1.00 75.38 98 ILE A N 1
ATOM 782 C CA . ILE A 1 98 ? 6.825 -2.713 -28.801 1.00 75.38 98 ILE A CA 1
ATOM 783 C C . ILE A 1 98 ? 8.166 -3.141 -28.195 1.00 75.38 98 ILE A C 1
ATOM 785 O O . ILE A 1 98 ? 9.197 -2.963 -28.845 1.00 75.38 98 ILE A O 1
ATOM 789 N N . ALA A 1 99 ? 8.174 -3.784 -27.023 1.00 74.88 99 ALA A N 1
ATOM 790 C C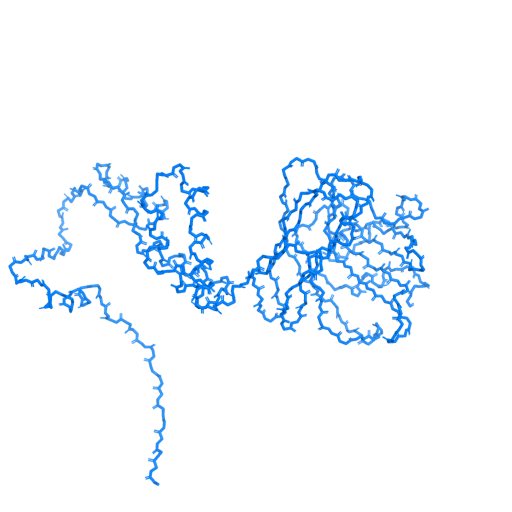A . ALA A 1 99 ? 9.397 -4.308 -26.406 1.00 74.88 99 ALA A CA 1
ATOM 791 C C . ALA A 1 99 ? 10.134 -5.317 -27.314 1.00 74.88 99 ALA A C 1
ATOM 793 O O . ALA A 1 99 ? 11.366 -5.363 -27.348 1.00 74.88 99 ALA A O 1
ATOM 794 N N . MET A 1 100 ? 9.372 -6.100 -28.084 1.00 80.31 100 MET A N 1
ATOM 795 C CA . MET A 1 100 ? 9.875 -7.101 -29.026 1.00 80.31 100 MET A CA 1
ATOM 796 C C . MET A 1 100 ? 10.284 -6.542 -30.401 1.00 80.31 100 MET A C 1
ATOM 798 O O . MET A 1 100 ? 10.912 -7.270 -31.175 1.00 80.31 100 MET A O 1
ATOM 802 N N . SER A 1 101 ? 9.976 -5.279 -30.711 1.00 77.06 101 SER A N 1
ATOM 803 C CA . SER A 1 101 ? 10.279 -4.648 -32.007 1.00 77.06 101 SER A CA 1
ATOM 804 C C . SER A 1 101 ? 11.787 -4.490 -32.281 1.00 77.06 101 SER A C 1
ATOM 806 O O . SER A 1 101 ? 12.616 -4.715 -31.394 1.00 77.06 101 SER A O 1
ATOM 808 N N . LYS A 1 102 ? 12.155 -4.146 -33.525 1.00 75.75 102 LYS A N 1
ATOM 809 C CA . LYS A 1 102 ? 13.546 -3.851 -33.920 1.00 75.75 102 LYS A CA 1
ATOM 810 C C . LYS A 1 102 ? 13.996 -2.510 -33.330 1.00 75.75 102 LYS A C 1
ATOM 812 O O . LYS A 1 102 ? 13.237 -1.545 -33.276 1.00 75.75 102 LYS A O 1
ATOM 817 N N . GLY A 1 103 ? 15.253 -2.446 -32.916 1.00 69.44 103 GLY A N 1
ATOM 818 C CA . GLY A 1 103 ? 15.867 -1.318 -32.236 1.00 69.44 103 GLY A CA 1
ATOM 819 C C . GLY A 1 103 ? 15.386 -1.128 -30.797 1.00 69.44 103 GLY A C 1
ATOM 820 O O . GLY A 1 103 ? 15.574 -0.030 -30.277 1.00 69.44 103 GLY A O 1
ATOM 821 N N . CYS A 1 104 ? 14.762 -2.132 -30.169 1.00 76.19 104 CYS A N 1
ATOM 822 C CA . CYS A 1 104 ? 14.307 -2.072 -28.778 1.00 76.19 104 CYS A CA 1
ATOM 823 C C . CYS A 1 104 ? 15.213 -2.930 -27.880 1.00 76.19 104 CYS A C 1
ATOM 825 O O . CYS A 1 104 ? 16.329 -2.504 -27.589 1.00 76.19 104 CYS A O 1
ATOM 827 N N . LEU A 1 105 ? 14.792 -4.143 -27.488 1.00 70.38 105 LEU A N 1
ATOM 828 C CA . LEU A 1 105 ? 15.628 -5.078 -26.711 1.00 70.38 105 LEU A CA 1
ATOM 829 C C . LEU A 1 105 ? 16.950 -5.451 -27.415 1.00 70.38 105 LEU A C 1
ATOM 831 O O . LEU A 1 105 ? 17.894 -5.865 -26.753 1.00 70.38 105 LEU A O 1
ATOM 835 N N . ASP A 1 106 ? 17.034 -5.274 -28.736 1.00 71.88 106 ASP A N 1
ATOM 836 C CA . ASP A 1 106 ? 18.221 -5.551 -29.556 1.00 71.88 106 ASP A CA 1
ATOM 837 C C . ASP A 1 106 ? 19.304 -4.481 -29.418 1.00 71.88 106 ASP A C 1
ATOM 839 O O . ASP A 1 106 ? 20.474 -4.777 -29.620 1.00 71.88 106 ASP A O 1
ATOM 843 N N . MET A 1 107 ? 18.970 -3.274 -28.954 1.00 68.25 107 MET A N 1
ATOM 844 C CA . MET A 1 107 ? 20.003 -2.277 -28.649 1.00 68.25 107 MET A CA 1
ATOM 845 C C . MET A 1 107 ? 20.843 -2.650 -27.419 1.00 68.25 107 MET A C 1
ATOM 847 O O . MET A 1 107 ? 21.878 -2.036 -27.194 1.00 68.25 107 MET A O 1
ATOM 851 N N . LEU A 1 108 ? 20.448 -3.666 -26.640 1.00 62.53 108 LEU A N 1
ATOM 852 C CA . LEU A 1 108 ? 21.269 -4.185 -25.543 1.00 62.53 108 LEU A CA 1
ATOM 853 C C . LEU A 1 108 ? 22.505 -4.956 -26.033 1.00 62.53 108 LEU A C 1
ATOM 855 O O . LEU A 1 108 ? 23.465 -5.053 -25.280 1.00 62.53 108 LEU A O 1
ATOM 859 N N . THR A 1 109 ? 22.518 -5.481 -27.268 1.00 59.88 109 THR A N 1
ATOM 860 C CA . THR A 1 109 ? 23.663 -6.257 -27.789 1.00 59.88 109 THR A CA 1
ATOM 861 C C . THR A 1 109 ? 24.791 -5.384 -28.342 1.00 59.88 109 THR A C 1
ATOM 863 O O . THR A 1 109 ? 25.840 -5.908 -28.696 1.00 59.88 109 THR A O 1
ATOM 866 N N . VAL A 1 110 ? 24.581 -4.066 -28.436 1.00 64.38 110 VAL A N 1
ATOM 867 C CA . VAL A 1 110 ? 25.574 -3.076 -28.903 1.00 64.38 110 VAL A CA 1
ATOM 868 C C . VAL A 1 110 ? 25.999 -2.107 -27.792 1.00 64.38 110 VAL A C 1
ATOM 870 O O . VAL A 1 110 ? 26.592 -1.065 -28.059 1.00 64.38 110 VAL A O 1
ATOM 873 N N . ILE A 1 111 ? 25.677 -2.434 -26.537 1.00 59.19 111 ILE A N 1
ATOM 874 C CA . ILE A 1 111 ? 26.050 -1.668 -25.344 1.00 59.19 111 ILE A CA 1
ATOM 875 C C . ILE A 1 111 ? 27.079 -2.492 -24.554 1.00 59.19 111 ILE A C 1
ATOM 877 O O . ILE A 1 111 ? 26.814 -3.668 -24.297 1.00 59.19 111 ILE A O 1
ATOM 881 N N . PRO A 1 112 ? 28.226 -1.909 -24.146 1.00 66.06 112 PRO A N 1
ATOM 882 C CA . PRO A 1 112 ? 29.218 -2.590 -23.312 1.00 66.06 112 PRO A CA 1
ATOM 883 C C . PRO A 1 112 ? 28.603 -3.215 -22.053 1.00 66.06 112 PRO A C 1
ATOM 885 O O . PRO A 1 112 ? 27.699 -2.636 -21.444 1.00 66.06 112 PRO A O 1
ATOM 888 N N . HIS A 1 113 ? 29.063 -4.409 -21.672 1.00 55.47 113 HIS A N 1
ATOM 889 C CA . HIS A 1 113 ? 28.379 -5.264 -20.697 1.00 55.47 113 HIS A CA 1
ATOM 890 C C . HIS A 1 113 ? 28.139 -4.566 -19.347 1.00 55.47 113 HIS A C 1
ATOM 892 O O . HIS A 1 113 ? 27.044 -4.622 -18.787 1.00 55.47 113 HIS A O 1
ATOM 898 N N . GLU A 1 114 ? 29.140 -3.839 -18.860 1.00 59.72 114 GLU A N 1
ATOM 899 C CA .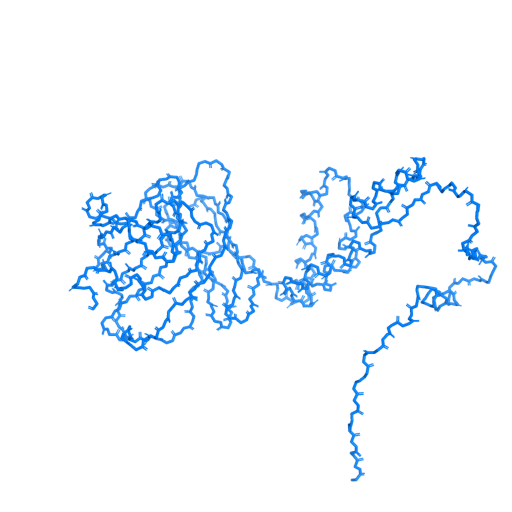 GLU A 1 114 ? 29.107 -3.057 -17.627 1.00 59.72 114 GLU A CA 1
ATOM 900 C C . GLU A 1 114 ? 28.083 -1.907 -17.662 1.00 59.72 114 GLU A C 1
ATOM 902 O O . GLU A 1 114 ? 27.529 -1.535 -16.627 1.00 59.72 114 GLU A O 1
ATOM 907 N N . LYS A 1 115 ? 27.750 -1.400 -18.857 1.00 57.81 115 LYS A N 1
ATOM 908 C CA . LYS A 1 115 ? 26.739 -0.355 -19.087 1.00 57.81 115 LYS A CA 1
ATOM 909 C C . LYS A 1 115 ? 25.323 -0.902 -19.283 1.00 57.81 115 LYS A C 1
ATOM 911 O O . LYS A 1 115 ? 24.361 -0.150 -19.105 1.00 57.81 115 LYS A O 1
ATOM 916 N N . ILE A 1 116 ? 25.147 -2.188 -19.613 1.00 61.47 116 ILE A N 1
ATOM 917 C CA . ILE A 1 116 ? 23.822 -2.782 -19.892 1.00 61.47 116 ILE A CA 1
ATOM 918 C C . ILE A 1 116 ? 22.853 -2.548 -18.727 1.00 61.47 116 ILE A C 1
ATOM 920 O O . ILE A 1 116 ? 21.720 -2.119 -18.954 1.00 61.47 116 ILE A O 1
ATOM 924 N N . LYS A 1 117 ? 23.298 -2.796 -17.488 1.00 52.94 117 LYS A N 1
ATOM 925 C CA . LYS A 1 117 ? 22.456 -2.784 -16.280 1.00 52.94 117 LYS A CA 1
ATOM 926 C C . LYS A 1 117 ? 21.757 -1.444 -16.032 1.00 52.94 117 LYS A C 1
ATOM 928 O O . LYS A 1 117 ? 20.561 -1.438 -15.740 1.00 52.94 117 LYS A O 1
ATOM 933 N N . ASP A 1 118 ? 22.488 -0.338 -16.164 1.00 57.19 118 ASP A N 1
ATOM 934 C CA . ASP A 1 118 ? 22.024 0.994 -15.761 1.00 57.19 118 ASP A CA 1
ATOM 935 C C . ASP A 1 118 ? 21.759 1.925 -16.960 1.00 57.19 118 ASP A C 1
ATOM 937 O O . ASP A 1 118 ? 20.729 2.602 -16.988 1.00 57.19 118 ASP A O 1
ATOM 941 N N . GLU A 1 119 ? 22.615 1.930 -17.989 1.00 67.56 119 GLU A N 1
ATOM 942 C CA . GLU A 1 119 ? 22.408 2.723 -19.214 1.00 67.56 119 GLU A CA 1
ATOM 943 C C . GLU A 1 119 ? 21.508 1.981 -20.215 1.00 67.56 119 GLU A C 1
ATOM 945 O O . GLU A 1 119 ? 20.520 2.544 -20.692 1.00 67.56 119 GLU A O 1
ATOM 950 N N . GLY A 1 120 ? 21.782 0.700 -20.485 1.00 63.09 120 GLY A N 1
ATOM 951 C CA . GLY A 1 120 ? 21.032 -0.100 -21.464 1.00 63.09 120 GLY A CA 1
ATOM 952 C C . GLY A 1 120 ? 19.568 -0.327 -21.078 1.00 63.09 120 GLY A C 1
ATOM 953 O O . GLY A 1 120 ? 18.657 -0.041 -21.859 1.00 63.09 120 GLY A O 1
ATOM 954 N N . ILE A 1 121 ? 19.306 -0.753 -19.839 1.00 65.38 121 ILE A N 1
ATOM 955 C CA . ILE A 1 121 ? 17.935 -0.899 -19.322 1.00 65.38 121 ILE A CA 1
ATOM 956 C C . ILE A 1 121 ? 17.194 0.450 -19.295 1.00 65.38 121 ILE A C 1
ATOM 958 O O . ILE A 1 121 ? 15.984 0.487 -19.535 1.00 65.38 121 ILE A O 1
ATOM 962 N N . LYS A 1 122 ? 17.889 1.570 -19.045 1.00 63.81 122 LYS A N 1
ATOM 963 C CA . LYS A 1 122 ? 17.305 2.921 -19.107 1.00 63.81 122 LYS A CA 1
ATOM 964 C C . LYS A 1 122 ? 16.937 3.307 -20.543 1.00 63.81 122 LYS A C 1
ATOM 966 O O . LYS A 1 122 ? 15.826 3.795 -20.748 1.00 63.81 122 LYS A O 1
ATOM 971 N N . PHE A 1 123 ? 17.806 3.037 -21.520 1.00 73.31 123 PHE A N 1
ATOM 972 C CA . PHE A 1 123 ? 17.531 3.251 -22.945 1.00 73.31 123 PHE A CA 1
ATOM 973 C C . PHE A 1 123 ? 16.299 2.461 -23.408 1.00 73.31 123 PHE A C 1
ATOM 975 O O . PHE A 1 123 ? 15.364 3.049 -23.950 1.00 73.31 123 PHE A O 1
ATOM 982 N N . VAL A 1 124 ? 16.242 1.152 -23.129 1.00 65.56 124 VAL A N 1
ATOM 983 C CA . VAL A 1 124 ? 15.108 0.297 -23.529 1.00 65.56 124 VAL A CA 1
ATOM 984 C C . VAL A 1 124 ? 13.799 0.772 -22.890 1.00 65.56 124 VAL A C 1
ATOM 986 O O . VAL A 1 124 ? 12.787 0.895 -23.579 1.00 65.56 124 VAL A O 1
ATOM 989 N N . LYS A 1 125 ? 13.807 1.116 -21.593 1.00 64.00 125 LYS A N 1
ATOM 990 C CA . LYS A 1 125 ? 12.626 1.670 -20.900 1.00 64.00 125 LYS A CA 1
ATOM 991 C C . LYS A 1 125 ? 12.179 3.024 -21.462 1.00 64.00 125 LYS A C 1
ATOM 993 O O . LYS A 1 125 ? 10.981 3.297 -21.454 1.00 64.00 125 LYS A O 1
ATOM 998 N N . GLY A 1 126 ? 13.112 3.856 -21.929 1.00 60.53 126 GLY A N 1
ATOM 999 C CA . GLY A 1 126 ? 12.809 5.076 -22.680 1.00 60.53 126 GLY A CA 1
ATOM 1000 C C . GLY A 1 126 ? 12.112 4.737 -23.992 1.00 60.53 126 GLY A C 1
ATOM 1001 O O . GLY A 1 126 ? 10.934 5.027 -24.157 1.00 60.53 126 GLY A O 1
ATOM 1002 N N . LYS A 1 127 ? 12.779 3.981 -24.866 1.00 71.19 127 LYS A N 1
ATOM 1003 C CA . LYS A 1 127 ? 12.280 3.701 -26.215 1.00 71.19 127 LYS A CA 1
ATOM 1004 C C . LYS A 1 127 ? 10.943 2.949 -26.255 1.00 71.19 127 LYS A C 1
ATOM 1006 O O . LYS A 1 127 ? 10.137 3.218 -27.145 1.00 71.19 127 LYS A O 1
ATOM 1011 N N . ILE A 1 128 ? 10.657 2.070 -25.286 1.00 67.38 128 ILE A N 1
ATOM 1012 C CA . ILE A 1 128 ? 9.315 1.478 -25.117 1.00 67.38 128 ILE A CA 1
ATOM 1013 C C . ILE A 1 128 ? 8.282 2.572 -24.823 1.00 67.38 128 ILE A C 1
ATOM 1015 O O . ILE A 1 128 ? 7.256 2.632 -25.499 1.00 67.38 128 ILE A O 1
ATOM 1019 N N . ARG A 1 129 ? 8.555 3.460 -23.855 1.00 64.06 129 ARG A N 1
ATOM 1020 C CA . ARG A 1 129 ? 7.660 4.572 -23.503 1.00 64.06 129 ARG A CA 1
ATOM 1021 C C . ARG A 1 129 ? 7.407 5.479 -24.701 1.00 64.06 129 ARG A C 1
ATOM 1023 O O . ARG A 1 129 ? 6.251 5.738 -25.017 1.00 64.06 129 ARG A O 1
ATOM 1030 N N . ASP A 1 130 ? 8.466 5.914 -25.366 1.00 70.50 130 ASP A N 1
ATOM 1031 C CA . ASP A 1 130 ? 8.392 6.882 -26.460 1.00 70.50 130 ASP A CA 1
ATOM 1032 C C . ASP A 1 130 ? 7.605 6.296 -27.649 1.00 70.50 130 ASP A C 1
ATOM 1034 O O . ASP A 1 130 ? 6.736 6.957 -28.216 1.00 70.50 130 ASP A O 1
ATOM 1038 N N . THR A 1 131 ? 7.811 5.006 -27.950 1.00 69.06 131 THR A N 1
ATOM 1039 C CA . THR A 1 131 ? 7.053 4.281 -28.987 1.00 69.06 131 THR A CA 1
ATOM 1040 C C . THR A 1 131 ? 5.585 4.070 -28.601 1.00 69.06 131 THR A C 1
ATOM 1042 O O . THR A 1 131 ? 4.715 4.152 -29.467 1.00 69.06 131 THR A O 1
ATOM 1045 N N . CYS A 1 132 ? 5.275 3.810 -27.324 1.00 62.41 132 CYS A N 1
ATOM 1046 C CA . CYS A 1 132 ? 3.889 3.724 -26.856 1.00 62.41 132 CYS A CA 1
ATOM 1047 C C . CYS A 1 132 ? 3.178 5.082 -26.955 1.00 62.41 132 CYS A C 1
ATOM 1049 O O . CYS A 1 132 ? 2.064 5.138 -27.472 1.00 62.41 132 CYS A O 1
ATOM 1051 N N . VAL A 1 133 ? 3.831 6.173 -26.535 1.00 63.88 133 VAL A N 1
ATOM 1052 C CA . VAL A 1 133 ? 3.303 7.546 -26.639 1.00 63.88 133 VAL A CA 1
ATOM 1053 C C . VAL A 1 133 ? 3.034 7.916 -28.100 1.00 63.88 133 VAL A C 1
ATOM 1055 O O . VAL A 1 133 ? 1.921 8.326 -28.422 1.00 63.88 133 VAL A O 1
ATOM 1058 N N . ALA A 1 134 ? 3.995 7.681 -28.999 1.00 68.50 134 ALA A N 1
ATOM 1059 C CA . ALA A 1 134 ? 3.854 7.952 -30.434 1.00 68.50 134 ALA A CA 1
ATOM 1060 C C . ALA A 1 134 ? 2.757 7.120 -31.133 1.00 68.50 134 ALA A C 1
ATOM 1062 O O . ALA A 1 134 ? 2.341 7.456 -32.238 1.00 68.50 134 ALA A O 1
ATOM 1063 N N . LYS A 1 135 ? 2.285 6.037 -30.502 1.00 71.00 135 LYS A N 1
ATOM 1064 C CA . LYS A 1 135 ? 1.194 5.173 -30.987 1.00 71.00 135 LYS A CA 1
ATOM 1065 C C . LYS A 1 135 ? -0.095 5.298 -30.163 1.00 71.00 135 LYS A C 1
ATOM 1067 O O . LYS A 1 135 ? -0.972 4.447 -30.289 1.00 71.00 135 LYS A O 1
ATOM 1072 N N . SER A 1 136 ? -0.194 6.300 -29.285 1.00 68.56 136 SER A N 1
ATOM 1073 C CA . SER A 1 136 ? -1.321 6.507 -28.357 1.00 68.56 136 SER A CA 1
ATOM 1074 C C . SER A 1 136 ? -1.654 5.292 -27.468 1.00 68.56 136 SER A C 1
ATOM 1076 O O . SER A 1 136 ? -2.753 5.183 -26.925 1.00 68.56 136 SER A O 1
ATOM 1078 N N . ILE A 1 137 ? -0.699 4.379 -27.271 1.00 59.94 137 ILE A N 1
ATOM 1079 C CA . ILE A 1 137 ? -0.849 3.215 -26.397 1.00 59.94 137 ILE A CA 1
ATOM 1080 C C . ILE A 1 137 ? -0.702 3.692 -24.954 1.00 59.94 137 ILE A C 1
ATOM 1082 O O . ILE A 1 137 ? 0.380 4.097 -24.523 1.00 59.94 137 ILE A O 1
ATOM 1086 N N . ARG A 1 138 ? -1.800 3.620 -24.193 1.00 56.19 138 ARG A N 1
ATOM 1087 C CA . ARG A 1 138 ? -1.820 3.918 -22.757 1.00 56.19 138 ARG A CA 1
ATOM 1088 C C . ARG A 1 138 ? -0.994 2.880 -21.996 1.00 56.19 138 ARG A C 1
ATOM 1090 O O . ARG A 1 138 ? -1.519 1.861 -21.554 1.00 56.19 138 ARG A O 1
ATOM 1097 N N . ILE A 1 139 ? 0.288 3.190 -21.818 1.00 57.78 139 ILE A N 1
ATOM 1098 C CA . ILE A 1 139 ? 1.180 2.515 -20.870 1.00 57.78 139 ILE A CA 1
ATOM 1099 C C . ILE A 1 139 ? 0.494 2.490 -19.499 1.00 57.78 139 ILE A C 1
ATOM 1101 O O . ILE A 1 139 ? -0.118 3.492 -19.104 1.00 57.78 139 ILE A O 1
ATOM 1105 N N . ARG A 1 140 ? 0.659 1.413 -18.722 1.00 58.28 140 ARG A N 1
ATOM 1106 C CA . ARG A 1 140 ? 0.408 1.466 -17.268 1.00 58.28 140 ARG A CA 1
ATOM 1107 C C . ARG A 1 140 ? 1.428 2.396 -16.596 1.00 58.28 140 ARG A C 1
ATOM 1109 O O . ARG A 1 140 ? 2.490 1.991 -16.135 1.00 58.28 140 ARG A O 1
ATOM 1116 N N . GLY A 1 141 ? 1.133 3.692 -16.643 1.00 62.94 141 GLY A N 1
ATOM 1117 C CA . GLY A 1 141 ? 2.062 4.750 -16.270 1.00 62.94 141 GLY A CA 1
ATOM 1118 C C . GLY A 1 141 ? 2.379 4.769 -14.778 1.00 62.94 141 GLY A C 1
ATOM 1119 O O . GLY A 1 141 ? 1.488 4.689 -13.936 1.00 62.94 141 GLY A O 1
ATOM 1120 N N . ARG A 1 142 ? 3.660 4.970 -14.459 1.00 82.00 142 ARG A N 1
ATOM 1121 C CA . ARG A 1 142 ? 4.079 5.516 -13.166 1.00 82.00 142 ARG A CA 1
ATOM 1122 C C . ARG A 1 142 ? 3.601 6.968 -13.075 1.00 82.00 142 ARG A C 1
ATOM 1124 O O . ARG A 1 142 ? 3.914 7.760 -13.960 1.00 82.00 142 ARG A O 1
ATOM 1131 N N . PHE A 1 143 ? 2.913 7.319 -11.997 1.00 86.81 143 PHE A N 1
ATOM 1132 C CA . PHE A 1 143 ? 2.407 8.662 -11.717 1.00 86.81 143 PHE A CA 1
ATOM 1133 C C . PHE A 1 143 ? 2.989 9.206 -10.406 1.00 86.81 143 PHE A C 1
ATOM 1135 O O . PHE A 1 143 ? 3.228 8.452 -9.465 1.00 86.81 143 PHE A O 1
ATOM 1142 N N . CYS A 1 144 ? 3.245 10.516 -10.359 1.00 92.62 144 CYS A N 1
ATOM 1143 C CA . CYS A 1 144 ? 3.989 11.165 -9.268 1.00 92.62 144 CYS A CA 1
ATOM 1144 C C . CYS A 1 144 ? 3.249 12.346 -8.615 1.00 92.62 144 CYS A C 1
ATOM 1146 O O . CYS A 1 144 ? 3.694 12.845 -7.586 1.00 92.62 144 CYS A O 1
ATOM 1148 N N . GLY A 1 145 ? 2.133 12.819 -9.184 1.00 85.81 145 GLY A N 1
ATOM 1149 C CA . GLY A 1 145 ? 1.356 13.912 -8.597 1.00 85.81 145 GLY A CA 1
ATOM 1150 C C . GLY A 1 145 ? 0.674 13.506 -7.287 1.00 85.81 145 GLY A C 1
ATOM 1151 O O . GLY A 1 145 ? 0.368 12.330 -7.075 1.00 85.81 145 GLY A O 1
ATOM 1152 N N . GLN A 1 146 ? 0.416 14.490 -6.420 1.00 90.56 146 GLN A N 1
ATOM 1153 C CA . GLN A 1 146 ? -0.100 14.298 -5.057 1.00 90.56 146 GLN A CA 1
ATOM 1154 C C . GLN A 1 146 ? -1.355 13.411 -4.997 1.00 90.56 146 GLN A C 1
ATOM 1156 O O . GLN A 1 146 ? -1.395 12.433 -4.250 1.00 90.56 146 GLN A O 1
ATOM 1161 N N . TRP A 1 147 ? -2.340 13.733 -5.838 1.00 93.44 147 TRP A N 1
ATOM 1162 C CA . TRP A 1 147 ? -3.645 13.068 -5.923 1.00 93.44 147 TRP A CA 1
ATOM 1163 C C . TRP A 1 147 ? -3.797 12.218 -7.191 1.00 93.44 147 TRP A C 1
ATOM 1165 O O . TRP A 1 147 ? -4.906 11.885 -7.594 1.00 93.44 147 TRP A O 1
ATOM 1175 N N . ASN A 1 148 ? -2.689 11.885 -7.864 1.00 91.81 148 ASN A N 1
ATOM 1176 C CA . ASN A 1 148 ? -2.747 11.004 -9.027 1.00 91.81 148 ASN A CA 1
ATOM 1177 C C . ASN A 1 148 ? -3.153 9.583 -8.615 1.00 91.81 148 ASN A C 1
ATOM 1179 O O . ASN A 1 148 ? -2.775 9.090 -7.547 1.00 91.81 148 ASN A O 1
ATOM 1183 N N . LEU A 1 149 ? -3.894 8.934 -9.509 1.00 92.50 149 LEU A N 1
ATOM 1184 C CA . LEU A 1 149 ? -4.404 7.581 -9.357 1.00 92.50 149 LEU A CA 1
ATOM 1185 C C . LEU A 1 149 ? -4.411 6.849 -10.703 1.00 92.50 149 LEU A C 1
ATOM 1187 O O . LEU A 1 149 ? -4.335 7.471 -11.764 1.00 92.50 149 LEU A O 1
ATOM 1191 N N . THR A 1 150 ? -4.577 5.531 -10.661 1.00 89.19 150 THR A N 1
ATOM 1192 C CA . THR A 1 150 ? -5.068 4.749 -11.801 1.00 89.19 150 THR A CA 1
ATOM 1193 C C . THR A 1 150 ? -6.090 3.732 -11.324 1.00 89.19 150 THR A C 1
ATOM 1195 O O . THR A 1 150 ? -6.009 3.229 -10.206 1.00 89.19 150 THR A O 1
ATOM 1198 N N . GLU A 1 151 ? -7.048 3.404 -12.179 1.00 88.69 151 GLU A N 1
ATOM 1199 C CA . GLU A 1 151 ? -8.114 2.466 -11.846 1.00 88.69 151 GLU A CA 1
ATOM 1200 C C . GLU A 1 151 ? -7.899 1.087 -12.463 1.00 88.69 151 GLU A C 1
ATOM 1202 O O . GLU A 1 151 ? -7.223 0.917 -13.480 1.00 88.69 151 GLU A O 1
ATOM 1207 N N . THR A 1 152 ? -8.532 0.110 -11.826 1.00 86.44 152 THR A N 1
ATOM 1208 C CA . THR A 1 152 ? -8.772 -1.248 -12.308 1.00 86.44 152 THR A CA 1
ATOM 1209 C C . THR A 1 152 ? -10.255 -1.579 -12.088 1.00 86.44 152 THR A C 1
ATOM 1211 O O . THR A 1 152 ? -11.012 -0.748 -11.574 1.00 86.44 152 THR A O 1
ATOM 1214 N N . GLU A 1 153 ? -10.672 -2.790 -12.454 1.00 86.62 153 GLU A N 1
ATOM 1215 C CA . GLU A 1 153 ? -12.033 -3.294 -12.237 1.00 86.62 153 GLU A CA 1
ATOM 1216 C C . GLU A 1 153 ? -12.440 -3.263 -10.752 1.00 86.62 153 GLU A C 1
ATOM 1218 O O . GLU A 1 153 ? -13.455 -2.662 -10.409 1.00 86.62 153 GLU A O 1
ATOM 1223 N N . HIS A 1 154 ? -11.615 -3.824 -9.858 1.00 91.94 154 HIS A N 1
ATOM 1224 C CA . HIS A 1 154 ? -11.944 -3.951 -8.429 1.00 91.94 154 HIS A CA 1
ATOM 1225 C C . HIS A 1 154 ? -11.163 -3.014 -7.499 1.00 91.94 154 HIS A C 1
ATOM 1227 O O . HIS A 1 154 ? -11.450 -2.993 -6.309 1.00 91.94 154 HIS A O 1
ATOM 1233 N N . TYR A 1 155 ? -10.180 -2.256 -7.989 1.00 96.00 155 TYR A N 1
ATOM 1234 C CA . TYR A 1 155 ? -9.349 -1.373 -7.157 1.00 96.00 155 TYR A CA 1
ATOM 1235 C C . TYR A 1 155 ? -9.105 -0.019 -7.816 1.00 96.00 155 TYR A C 1
ATOM 1237 O O . TYR A 1 155 ? -8.930 0.055 -9.036 1.00 96.00 155 TYR A O 1
ATOM 1245 N N . THR A 1 156 ? -8.968 1.024 -7.002 1.00 95.62 156 THR A N 1
ATOM 1246 C CA . THR A 1 156 ? -8.329 2.285 -7.411 1.00 95.62 156 THR A CA 1
ATOM 1247 C C . THR A 1 156 ? -6.982 2.391 -6.712 1.00 95.62 156 THR A C 1
ATOM 1249 O O . THR A 1 156 ? -6.922 2.273 -5.499 1.00 95.62 156 THR A O 1
ATOM 1252 N N . LEU A 1 157 ? -5.895 2.593 -7.454 1.00 96.69 157 LEU A N 1
ATOM 1253 C CA . LEU A 1 157 ? -4.541 2.726 -6.914 1.00 96.69 157 LEU A CA 1
ATOM 1254 C C . LEU A 1 157 ? -4.168 4.210 -6.828 1.00 96.69 157 LEU A C 1
ATOM 1256 O O . LEU A 1 157 ? -4.051 4.863 -7.864 1.00 96.69 157 LEU A O 1
ATOM 1260 N N . TYR A 1 158 ? -3.945 4.729 -5.620 1.00 97.75 158 TYR A N 1
ATOM 1261 C CA . TYR A 1 158 ? -3.638 6.141 -5.358 1.00 97.75 158 TYR A CA 1
ATOM 1262 C C . TYR A 1 158 ? -2.166 6.373 -4.999 1.00 97.75 158 TYR A C 1
ATOM 1264 O O . TYR A 1 158 ? -1.554 5.562 -4.307 1.00 97.75 158 TYR A O 1
ATOM 1272 N N . ASN A 1 159 ? -1.623 7.539 -5.375 1.00 97.25 159 ASN A N 1
ATOM 1273 C CA . ASN A 1 159 ? -0.331 8.020 -4.867 1.00 97.25 159 ASN A CA 1
ATOM 1274 C C . ASN A 1 159 ? -0.481 8.593 -3.447 1.00 97.25 159 ASN A C 1
ATOM 1276 O O . ASN A 1 159 ? 0.316 8.278 -2.568 1.00 97.25 159 ASN A O 1
ATOM 1280 N N . ASN A 1 160 ? -1.541 9.390 -3.237 1.00 97.38 160 ASN A N 1
ATOM 1281 C CA . ASN A 1 160 ? -2.012 9.912 -1.949 1.00 97.38 160 ASN A CA 1
ATOM 1282 C C . ASN A 1 160 ? -0.906 10.561 -1.091 1.00 97.38 160 ASN A C 1
ATOM 1284 O O . ASN A 1 160 ? -0.587 10.088 0.003 1.00 97.38 160 ASN A O 1
ATOM 1288 N N . LEU A 1 161 ? -0.305 11.649 -1.588 1.00 97.50 161 LEU A N 1
ATOM 1289 C CA . LEU A 1 161 ? 0.766 12.383 -0.890 1.00 97.50 161 LEU A CA 1
ATOM 1290 C C . LEU A 1 161 ? 0.206 13.491 0.027 1.00 97.50 161 LEU A C 1
ATOM 1292 O O . LEU A 1 161 ? 0.607 14.653 -0.051 1.00 97.50 161 LEU A O 1
ATOM 1296 N N . TRP A 1 162 ? -0.779 13.156 0.863 1.00 96.31 162 TRP A N 1
ATOM 1297 C CA . TRP A 1 162 ? -1.518 14.127 1.684 1.00 96.31 162 TRP A CA 1
ATOM 1298 C C . TRP A 1 162 ? -0.615 14.964 2.614 1.00 96.31 162 TRP A C 1
ATOM 1300 O O . TRP A 1 162 ? -0.787 16.178 2.732 1.00 96.31 162 TRP A O 1
ATOM 1310 N N . GLY A 1 163 ? 0.408 14.338 3.197 1.00 96.12 163 GLY A N 1
ATOM 1311 C CA . GLY A 1 163 ? 1.398 14.965 4.077 1.00 96.12 163 GLY A CA 1
ATOM 1312 C C . GLY A 1 163 ? 2.643 15.514 3.370 1.00 96.12 163 GLY A C 1
ATOM 1313 O O . GLY A 1 163 ? 3.621 15.843 4.039 1.00 96.12 163 GLY A O 1
ATOM 1314 N N . ALA A 1 164 ? 2.655 15.616 2.035 1.00 94.62 164 ALA A N 1
ATOM 1315 C CA . ALA A 1 164 ? 3.822 16.094 1.278 1.00 94.62 164 ALA A CA 1
ATOM 1316 C C . ALA A 1 164 ? 4.240 17.537 1.622 1.00 94.62 164 ALA A C 1
ATOM 1318 O O . ALA A 1 164 ? 5.382 17.920 1.386 1.00 94.62 164 ALA A O 1
ATOM 1319 N N . HIS A 1 165 ? 3.343 18.330 2.210 1.00 93.31 165 HIS A N 1
ATOM 1320 C CA . HIS A 1 165 ? 3.630 19.691 2.664 1.00 93.31 165 HIS A CA 1
ATOM 1321 C C . HIS A 1 165 ? 4.704 19.753 3.773 1.00 93.31 165 HIS A C 1
ATOM 1323 O O . HIS A 1 165 ? 5.392 20.763 3.888 1.00 93.31 165 HIS A O 1
ATOM 1329 N N . ASP A 1 166 ? 4.894 18.674 4.544 1.00 94.06 166 ASP A N 1
ATOM 1330 C CA . ASP A 1 166 ? 5.956 18.539 5.558 1.00 94.06 166 ASP A CA 1
ATOM 1331 C C . ASP A 1 166 ? 7.338 18.206 4.937 1.00 94.06 166 ASP A C 1
ATOM 1333 O O . ASP A 1 166 ? 8.360 18.221 5.622 1.00 94.06 166 ASP A O 1
ATOM 1337 N N . ASP A 1 167 ? 7.404 17.943 3.625 1.00 94.69 167 ASP A N 1
ATOM 1338 C CA . ASP A 1 167 ? 8.656 17.895 2.859 1.00 94.69 167 ASP A CA 1
ATOM 1339 C C . ASP A 1 167 ? 8.463 18.326 1.388 1.00 94.69 167 ASP A C 1
ATOM 1341 O O . ASP A 1 167 ? 8.396 17.478 0.491 1.00 94.69 167 ASP A O 1
ATOM 1345 N N . PRO A 1 168 ? 8.449 19.641 1.096 1.00 90.75 168 PRO A N 1
ATOM 1346 C CA . PRO A 1 168 ? 8.263 20.165 -0.261 1.00 90.75 168 PRO A CA 1
ATOM 1347 C C . PRO A 1 168 ? 9.369 19.806 -1.272 1.00 90.75 168 PRO A C 1
ATOM 1349 O O . PRO A 1 168 ? 9.274 20.190 -2.436 1.00 90.75 168 PRO A O 1
ATOM 1352 N N . LYS A 1 169 ? 10.444 19.123 -0.846 1.00 93.12 169 LYS A N 1
ATOM 1353 C CA . LYS A 1 169 ? 11.537 18.638 -1.712 1.00 93.12 169 LYS A CA 1
ATOM 1354 C C . LYS A 1 169 ? 11.570 17.112 -1.828 1.00 93.12 169 LYS A C 1
ATOM 1356 O O . LYS A 1 169 ? 12.408 16.575 -2.558 1.00 93.12 169 LYS A O 1
ATOM 1361 N N . GLY A 1 170 ? 10.695 16.416 -1.111 1.00 94.38 170 GLY A N 1
ATOM 1362 C CA . GLY A 1 170 ? 10.537 14.978 -1.215 1.00 94.38 170 GLY A CA 1
ATOM 1363 C C . GLY A 1 170 ? 9.790 14.576 -2.485 1.00 94.38 170 GLY A C 1
ATOM 1364 O O . GLY A 1 170 ? 9.137 15.381 -3.145 1.00 94.38 170 GLY A O 1
ATOM 1365 N N . THR A 1 171 ? 9.932 13.312 -2.870 1.00 95.19 171 THR A N 1
ATOM 1366 C CA . THR A 1 171 ? 9.365 12.775 -4.115 1.00 95.19 171 THR A CA 1
ATOM 1367 C C . THR A 1 171 ? 8.756 11.405 -3.872 1.00 95.19 171 THR A C 1
ATOM 1369 O O . THR A 1 171 ? 9.307 10.606 -3.115 1.00 95.19 171 THR A O 1
ATOM 1372 N N . GLN A 1 172 ? 7.641 11.107 -4.541 1.00 97.81 172 GLN A N 1
ATOM 1373 C CA . GLN A 1 172 ? 7.040 9.777 -4.544 1.00 97.81 172 GLN A CA 1
ATOM 1374 C C . GLN A 1 172 ? 6.276 9.516 -5.838 1.00 97.81 172 GLN A C 1
ATOM 1376 O O . GLN A 1 172 ? 5.463 10.334 -6.270 1.00 97.81 172 GLN A O 1
ATOM 1381 N N . CYS A 1 173 ? 6.516 8.348 -6.427 1.00 95.31 173 CYS A N 1
ATOM 1382 C CA . CYS A 1 173 ? 5.821 7.894 -7.619 1.00 95.31 173 CYS A CA 1
ATOM 1383 C C . CYS A 1 173 ? 5.323 6.460 -7.451 1.00 95.31 173 CYS A C 1
ATOM 1385 O O . CYS A 1 173 ? 6.095 5.565 -7.101 1.00 95.31 173 CYS A O 1
ATOM 1387 N N . THR A 1 174 ? 4.057 6.243 -7.788 1.00 96.62 174 THR A N 1
ATOM 1388 C CA . THR A 1 174 ? 3.356 4.957 -7.703 1.00 96.62 174 THR A CA 1
ATOM 1389 C C . THR A 1 174 ? 3.027 4.456 -9.114 1.00 96.62 174 THR A C 1
ATOM 1391 O O . THR A 1 174 ? 2.893 5.255 -10.040 1.00 96.62 174 THR A O 1
ATOM 1394 N N . GLY A 1 175 ? 2.961 3.141 -9.321 1.00 87.75 175 GLY A N 1
ATOM 1395 C CA . GLY A 1 175 ? 2.691 2.535 -10.626 1.00 87.75 175 GLY A CA 1
ATOM 1396 C C . GLY A 1 175 ? 1.998 1.180 -10.506 1.00 87.75 175 GLY A C 1
ATOM 1397 O O . GLY A 1 175 ? 2.296 0.406 -9.601 1.00 87.75 175 GLY A O 1
ATOM 1398 N N . LEU A 1 176 ? 1.067 0.911 -11.423 1.00 85.31 176 LEU A N 1
ATOM 1399 C CA . LEU A 1 176 ? 0.358 -0.364 -11.542 1.00 85.31 176 LEU A CA 1
ATOM 1400 C C . LEU A 1 176 ? 1.150 -1.308 -12.451 1.00 85.31 176 LEU A C 1
ATOM 1402 O O . LEU A 1 176 ? 1.306 -1.018 -13.634 1.00 85.31 176 LEU A O 1
ATOM 1406 N N . ASP A 1 177 ? 1.583 -2.454 -11.938 1.00 80.69 177 ASP A N 1
ATOM 1407 C CA . ASP A 1 177 ? 2.314 -3.448 -12.727 1.00 80.69 177 ASP A CA 1
ATOM 1408 C C . ASP A 1 177 ? 1.331 -4.412 -13.418 1.00 80.69 177 ASP A C 1
ATOM 1410 O O . ASP A 1 177 ? 1.335 -4.567 -14.646 1.00 80.69 177 ASP A O 1
ATOM 1414 N N . SER A 1 178 ? 0.405 -5.007 -12.657 1.00 77.44 178 SER A N 1
ATOM 1415 C CA . SER A 1 178 ? -0.643 -5.871 -13.212 1.00 77.44 178 SER A CA 1
ATOM 1416 C C . SER A 1 178 ? -1.940 -5.872 -12.401 1.00 77.44 178 SER A C 1
ATOM 1418 O O . SER A 1 178 ? -1.976 -5.530 -11.221 1.00 77.44 178 SER A O 1
ATOM 1420 N N . ALA A 1 179 ? -3.027 -6.261 -13.066 1.00 81.31 179 ALA A N 1
ATOM 1421 C CA . ALA A 1 179 ? -4.321 -6.542 -12.456 1.00 81.31 179 ALA A CA 1
ATOM 1422 C C . ALA A 1 179 ? -4.976 -7.706 -13.213 1.00 81.31 179 ALA A C 1
ATOM 1424 O O . ALA A 1 179 ? -4.936 -7.724 -14.448 1.00 81.31 179 ALA A O 1
ATOM 1425 N N . ARG A 1 180 ? -5.535 -8.688 -12.495 1.00 78.06 180 ARG A N 1
ATOM 1426 C CA . ARG A 1 180 ? -6.212 -9.859 -13.079 1.00 78.06 180 ARG A CA 1
ATOM 1427 C C . ARG A 1 180 ? -7.244 -10.425 -12.099 1.00 78.06 180 ARG A C 1
ATOM 1429 O O . ARG A 1 180 ? -6.877 -11.115 -11.144 1.00 78.06 180 ARG A O 1
ATOM 1436 N N . GLY A 1 181 ? -8.525 -10.144 -12.348 1.00 81.00 181 GLY A N 1
ATOM 1437 C CA . GLY A 1 181 ? -9.581 -10.360 -11.355 1.00 81.00 181 GLY A CA 1
ATOM 1438 C C . GLY A 1 181 ? -9.220 -9.666 -10.039 1.00 81.00 181 GLY A C 1
ATOM 1439 O O . GLY A 1 181 ? -8.531 -8.644 -10.044 1.00 81.00 181 GLY A O 1
ATOM 1440 N N . SER A 1 182 ? -9.582 -10.263 -8.903 1.00 87.50 182 SER A N 1
ATOM 1441 C CA . SER A 1 182 ? -9.304 -9.752 -7.548 1.00 87.50 182 SER A CA 1
ATOM 1442 C C . SER A 1 182 ? -7.820 -9.769 -7.119 1.00 87.50 182 SER A C 1
ATOM 1444 O O . SER A 1 182 ? -7.529 -9.865 -5.930 1.00 87.50 182 SER A O 1
ATOM 1446 N N . ASN A 1 183 ? -6.871 -9.724 -8.057 1.00 90.25 183 ASN A N 1
ATOM 1447 C CA . ASN A 1 183 ? -5.437 -9.636 -7.785 1.00 90.25 183 ASN A CA 1
ATOM 1448 C C . ASN A 1 183 ? -4.864 -8.383 -8.448 1.00 90.25 183 ASN A C 1
ATOM 1450 O O . ASN A 1 183 ? -5.057 -8.168 -9.647 1.00 90.25 183 ASN A O 1
ATOM 1454 N N . ILE A 1 184 ? -4.111 -7.600 -7.677 1.00 91.94 184 ILE A N 1
ATOM 1455 C CA . ILE A 1 184 ? -3.399 -6.400 -8.122 1.00 91.94 184 ILE A CA 1
ATOM 1456 C C . ILE A 1 184 ? -1.929 -6.486 -7.696 1.00 91.94 184 ILE A C 1
ATOM 1458 O O . ILE A 1 184 ? -1.626 -6.851 -6.562 1.00 91.94 184 ILE A O 1
ATOM 1462 N N . ALA A 1 185 ? -1.019 -6.129 -8.600 1.00 89.88 185 ALA A N 1
ATOM 1463 C CA . ALA A 1 185 ? 0.398 -5.931 -8.321 1.00 89.88 185 ALA A CA 1
ATOM 1464 C C . ALA A 1 185 ? 0.789 -4.502 -8.707 1.00 89.88 185 ALA A C 1
ATOM 1466 O O . ALA A 1 185 ? 0.450 -4.022 -9.792 1.00 89.88 185 ALA A O 1
ATOM 1467 N N . TRP A 1 186 ? 1.474 -3.813 -7.802 1.00 94.50 186 TRP A N 1
ATOM 1468 C CA . TRP A 1 186 ? 1.838 -2.409 -7.938 1.00 94.50 186 TRP A CA 1
ATOM 1469 C C . TRP A 1 186 ? 3.082 -2.097 -7.108 1.00 94.50 186 TRP A C 1
ATOM 1471 O O . TRP A 1 186 ? 3.412 -2.822 -6.166 1.00 94.50 186 TRP A O 1
ATOM 1481 N N . HIS A 1 187 ? 3.736 -0.984 -7.425 1.00 95.00 187 HIS A N 1
ATOM 1482 C CA . HIS A 1 187 ? 4.898 -0.491 -6.698 1.00 95.00 187 HIS A CA 1
ATOM 1483 C C . HIS A 1 187 ? 4.767 0.996 -6.372 1.00 95.00 187 HIS A C 1
ATOM 1485 O O . HIS A 1 187 ? 4.148 1.767 -7.106 1.00 95.00 187 HIS A O 1
ATOM 1491 N N . THR A 1 188 ? 5.438 1.426 -5.306 1.00 97.06 188 THR A N 1
ATOM 1492 C CA . THR A 1 188 ? 5.715 2.841 -5.048 1.00 97.06 188 THR A CA 1
ATOM 1493 C C . THR A 1 188 ? 7.197 3.037 -4.757 1.00 97.06 188 THR A C 1
ATOM 1495 O O . THR A 1 188 ? 7.877 2.131 -4.279 1.00 97.06 188 THR A O 1
ATOM 1498 N N . ASN A 1 189 ? 7.753 4.173 -5.158 1.00 95.62 189 ASN A N 1
ATOM 1499 C CA . ASN A 1 189 ? 9.158 4.537 -4.976 1.00 95.62 189 ASN A CA 1
ATOM 1500 C C . ASN A 1 189 ? 9.182 5.962 -4.422 1.00 95.62 189 ASN A C 1
ATOM 1502 O O . ASN A 1 189 ? 8.592 6.849 -5.043 1.00 95.62 189 ASN A O 1
ATOM 1506 N N . TYR A 1 190 ? 9.865 6.191 -3.299 1.00 95.50 190 TYR A N 1
ATOM 1507 C CA . TYR A 1 190 ? 9.857 7.487 -2.624 1.00 95.50 190 TYR A CA 1
ATOM 1508 C C . TYR A 1 190 ? 11.208 7.890 -2.025 1.00 95.50 190 TYR A C 1
ATOM 1510 O O . TYR A 1 190 ? 12.093 7.066 -1.798 1.00 95.50 190 TYR A O 1
ATOM 1518 N N . SER A 1 191 ? 11.340 9.184 -1.747 1.00 95.44 191 SER A N 1
ATOM 1519 C CA . SER A 1 191 ? 12.441 9.802 -1.014 1.00 95.44 191 SER A CA 1
ATOM 1520 C C . SER A 1 191 ? 11.883 10.968 -0.201 1.00 95.44 191 SER A C 1
ATOM 1522 O O . SER A 1 191 ? 11.623 12.031 -0.763 1.00 95.44 191 SER A O 1
ATOM 1524 N N . TRP A 1 192 ? 11.748 10.774 1.112 1.00 95.06 192 TRP A N 1
ATOM 1525 C CA . TRP A 1 192 ? 11.247 11.768 2.067 1.00 95.06 192 TRP A CA 1
ATOM 1526 C C . TRP A 1 192 ? 12.307 12.086 3.139 1.00 95.06 192 TRP A C 1
ATOM 1528 O O . TRP A 1 192 ? 13.037 11.196 3.578 1.00 95.06 192 TRP A O 1
ATOM 1538 N N . LYS A 1 193 ? 12.389 13.354 3.556 1.00 89.50 193 LYS A N 1
ATOM 1539 C CA . LYS A 1 193 ? 13.380 13.932 4.487 1.00 89.50 193 LYS A CA 1
ATOM 1540 C C . LYS A 1 193 ? 12.791 14.872 5.555 1.00 89.50 193 LYS A C 1
ATOM 1542 O O . LYS A 1 193 ? 13.554 15.339 6.397 1.00 89.50 193 LYS A O 1
ATOM 1547 N N . GLY A 1 194 ? 11.486 15.154 5.515 1.00 81.75 194 GLY A N 1
ATOM 1548 C CA . GLY A 1 194 ? 10.784 16.001 6.496 1.00 81.75 194 GLY A CA 1
ATOM 1549 C C . GLY A 1 194 ? 10.697 15.412 7.912 1.00 81.75 194 GLY A C 1
ATOM 1550 O O . GLY A 1 194 ? 11.478 14.539 8.298 1.00 81.75 194 GLY A O 1
ATOM 1551 N N . SER A 1 195 ? 9.723 15.865 8.703 1.00 86.50 195 SER A N 1
ATOM 1552 C CA . SER A 1 195 ? 9.557 15.462 10.103 1.00 86.50 195 SER A CA 1
ATOM 1553 C C . SER A 1 195 ? 9.472 13.941 10.267 1.00 86.50 195 SER A C 1
ATOM 1555 O O . SER A 1 195 ? 8.756 13.253 9.536 1.00 86.50 195 SER A O 1
ATOM 1557 N N . LYS A 1 196 ? 10.186 13.410 11.268 1.00 82.62 196 LYS A N 1
ATOM 1558 C CA . LYS A 1 196 ? 10.254 11.968 11.574 1.00 82.62 196 LYS A CA 1
ATOM 1559 C C . LYS A 1 196 ? 8.942 11.391 12.114 1.00 82.62 196 LYS A C 1
ATOM 1561 O O . LYS A 1 196 ? 8.798 10.174 12.137 1.00 82.62 196 LYS A O 1
ATOM 1566 N N . LEU A 1 197 ? 8.039 12.252 12.587 1.00 85.12 197 LEU A N 1
ATOM 1567 C CA . LEU A 1 197 ? 6.777 11.868 13.228 1.00 85.12 197 LEU A CA 1
ATOM 1568 C C . LEU A 1 197 ? 5.552 12.095 12.328 1.00 85.12 197 LEU A C 1
ATOM 1570 O O . LEU A 1 197 ? 4.476 11.607 12.652 1.00 85.12 197 LEU A O 1
ATOM 1574 N N . GLN A 1 198 ? 5.703 12.810 11.206 1.00 90.81 198 GLN A N 1
ATOM 1575 C CA . GLN A 1 198 ? 4.601 13.094 10.284 1.00 90.81 198 GLN A CA 1
ATOM 1576 C C . GLN A 1 198 ? 4.596 12.138 9.091 1.00 90.81 198 GLN A C 1
ATOM 1578 O O . GLN A 1 198 ? 5.600 11.979 8.387 1.00 90.81 198 GLN A O 1
ATOM 1583 N N . VAL A 1 199 ? 3.441 11.531 8.828 1.00 95.25 199 VAL A N 1
ATOM 1584 C CA . VAL A 1 199 ? 3.211 10.696 7.645 1.00 95.25 199 VAL A CA 1
ATOM 1585 C C . VAL A 1 199 ? 3.134 11.594 6.408 1.00 95.25 199 VAL A C 1
ATOM 1587 O O . VAL A 1 199 ? 2.387 12.562 6.384 1.00 95.25 199 VAL A O 1
ATOM 1590 N N . LYS A 1 200 ? 3.919 11.285 5.369 1.00 96.94 200 LYS A N 1
ATOM 1591 C CA . LYS A 1 200 ? 3.996 12.090 4.129 1.00 96.94 200 LYS A CA 1
ATOM 1592 C C . LYS A 1 200 ? 2.946 11.694 3.093 1.00 96.94 200 LYS A C 1
ATOM 1594 O O . LYS A 1 200 ? 2.554 12.487 2.242 1.00 96.94 200 LYS A O 1
ATO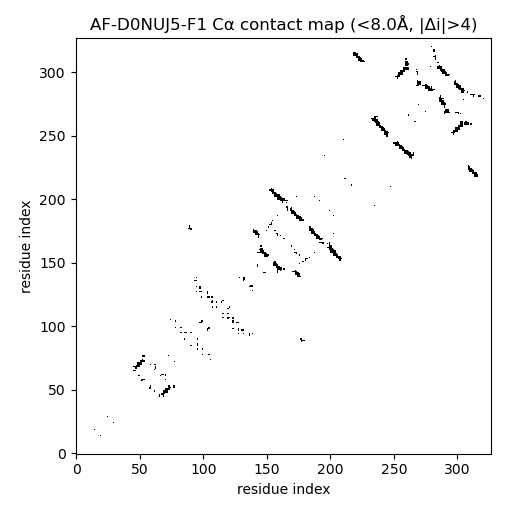M 1599 N N . SER A 1 201 ? 2.528 10.435 3.132 1.00 98.00 201 SER A N 1
ATOM 1600 C CA . SER A 1 201 ? 1.670 9.818 2.128 1.00 98.00 201 SER A CA 1
ATOM 1601 C C . SER A 1 201 ? 1.119 8.494 2.628 1.00 98.00 201 SER A C 1
ATOM 1603 O O . SER A 1 201 ? 1.752 7.859 3.471 1.00 98.00 201 SER A O 1
ATOM 1605 N N . PHE A 1 202 ? 0.058 8.007 1.996 1.00 98.31 202 PHE A N 1
ATOM 1606 C CA . PHE A 1 202 ? -0.365 6.614 2.110 1.00 98.31 202 PHE A CA 1
ATOM 1607 C C . PHE A 1 202 ? -0.758 6.086 0.725 1.00 98.31 202 PHE A C 1
ATOM 1609 O O . PHE A 1 202 ? -1.938 6.042 0.382 1.00 98.31 202 PHE A O 1
ATOM 1616 N N . ALA A 1 203 ? 0.234 5.750 -0.109 1.00 98.56 203 ALA A N 1
ATOM 1617 C CA . ALA A 1 203 ? -0.016 5.107 -1.401 1.00 98.56 203 ALA A CA 1
ATOM 1618 C C . ALA A 1 203 ? -0.689 3.751 -1.156 1.00 98.56 203 ALA A C 1
ATOM 1620 O O . ALA A 1 203 ? -0.155 2.923 -0.419 1.00 98.56 203 ALA A O 1
ATOM 1621 N N . ASN A 1 204 ? -1.889 3.558 -1.701 1.00 98.56 204 ASN A N 1
ATOM 1622 C CA . ASN A 1 204 ? -2.761 2.448 -1.321 1.00 98.56 204 ASN A CA 1
ATOM 1623 C C . ASN A 1 204 ? -3.717 2.059 -2.460 1.00 98.56 204 ASN A C 1
ATOM 1625 O O . ASN A 1 204 ? -3.948 2.838 -3.388 1.00 98.56 204 ASN A O 1
ATOM 1629 N N . ALA A 1 205 ? -4.243 0.834 -2.385 1.00 98.06 205 ALA A N 1
ATOM 1630 C CA . ALA A 1 205 ? -5.111 0.225 -3.392 1.00 98.06 205 ALA A CA 1
ATOM 1631 C C . ALA A 1 205 ? -6.451 -0.227 -2.769 1.00 98.06 205 ALA A C 1
ATOM 1633 O O . ALA A 1 205 ? -6.656 -1.428 -2.572 1.00 98.06 205 ALA A O 1
ATOM 1634 N N . PRO A 1 206 ? -7.350 0.705 -2.398 1.00 97.50 206 PRO A N 1
ATOM 1635 C CA . PRO A 1 206 ? -8.669 0.388 -1.865 1.00 97.50 206 PRO A CA 1
ATOM 1636 C C . PRO A 1 206 ? -9.488 -0.452 -2.844 1.00 97.50 206 PRO A C 1
ATOM 1638 O O . PRO A 1 206 ? -9.503 -0.205 -4.055 1.00 97.50 206 PRO A O 1
ATOM 1641 N N . LEU A 1 207 ? -10.193 -1.433 -2.283 1.00 96.94 207 LEU A N 1
ATOM 1642 C CA . LEU A 1 207 ? -11.201 -2.222 -2.978 1.00 96.94 207 LEU A CA 1
ATOM 1643 C C . LEU A 1 207 ? -12.401 -1.329 -3.333 1.00 96.94 207 LEU A C 1
ATOM 1645 O O . LEU A 1 207 ? -12.844 -0.520 -2.519 1.00 96.94 207 LEU A O 1
ATOM 1649 N N . LYS A 1 208 ? -12.959 -1.522 -4.526 1.00 95.25 208 LYS A N 1
ATOM 1650 C CA . LYS A 1 208 ? -14.236 -0.963 -4.972 1.00 95.25 208 LYS A CA 1
ATOM 1651 C C . LYS A 1 208 ? -15.365 -1.898 -4.539 1.00 95.25 208 LYS A C 1
ATOM 1653 O O . LYS A 1 208 ? -15.455 -3.019 -5.034 1.00 95.25 208 LYS A O 1
ATOM 1658 N N . PHE A 1 209 ? -16.197 -1.452 -3.604 1.00 93.69 209 PHE A N 1
ATOM 1659 C CA . PHE A 1 209 ? -17.370 -2.180 -3.115 1.00 93.69 209 PHE A CA 1
ATOM 1660 C C . PHE A 1 209 ? -18.363 -1.206 -2.466 1.00 93.69 209 PHE A C 1
ATOM 1662 O O . PHE A 1 209 ? -17.957 -0.179 -1.920 1.00 93.69 209 PHE A O 1
ATOM 1669 N N . ASP A 1 210 ? -19.654 -1.538 -2.490 1.00 91.81 210 ASP A N 1
ATOM 1670 C CA . ASP A 1 210 ? -20.674 -0.795 -1.744 1.00 91.81 210 ASP A CA 1
ATOM 1671 C C . ASP A 1 210 ? -20.509 -1.007 -0.232 1.00 91.81 210 ASP A C 1
ATOM 1673 O O . ASP A 1 210 ? -20.163 -2.101 0.218 1.00 91.81 210 ASP A O 1
ATOM 1677 N N . LYS A 1 211 ? -20.797 0.013 0.587 1.00 91.38 211 LYS A N 1
ATOM 1678 C CA . LYS A 1 211 ? -20.686 -0.083 2.055 1.00 91.38 211 LYS A CA 1
ATOM 1679 C C . LYS A 1 211 ? -21.628 -1.168 2.614 1.00 91.38 211 LYS A C 1
ATOM 1681 O O . LYS A 1 211 ? -22.838 -0.969 2.711 1.00 91.38 211 LYS A O 1
ATOM 1686 N N . VAL A 1 212 ? -21.069 -2.302 3.048 1.00 92.94 212 VAL A N 1
ATOM 1687 C CA . VAL A 1 212 ? -21.824 -3.416 3.656 1.00 92.94 212 VAL A CA 1
ATOM 1688 C C . VAL A 1 212 ? -21.806 -3.319 5.190 1.00 92.94 212 VAL A C 1
ATOM 1690 O O . VAL A 1 212 ? -20.722 -3.266 5.772 1.00 92.94 212 VAL A O 1
ATOM 1693 N N . PRO A 1 213 ? -22.961 -3.392 5.887 1.00 92.50 213 PRO A N 1
ATOM 1694 C CA . PRO A 1 213 ? -22.996 -3.494 7.346 1.00 92.50 213 PRO A CA 1
ATOM 1695 C C . PRO A 1 213 ? -22.198 -4.704 7.846 1.00 92.50 213 PRO A C 1
ATOM 1697 O O . PRO A 1 213 ? -22.435 -5.831 7.401 1.00 92.50 213 PRO A O 1
ATOM 1700 N N . LEU A 1 214 ? -21.291 -4.499 8.806 1.00 91.75 214 LEU A N 1
ATOM 1701 C CA . LEU A 1 214 ? -20.327 -5.520 9.241 1.00 91.75 214 LEU A CA 1
ATOM 1702 C C . LEU A 1 214 ? -20.988 -6.829 9.711 1.00 91.75 214 LEU A C 1
ATOM 1704 O O . LEU A 1 214 ? -20.425 -7.905 9.510 1.00 91.75 214 LEU A O 1
ATOM 1708 N N . ALA A 1 215 ? -22.202 -6.773 10.263 1.00 91.94 215 ALA A N 1
ATOM 1709 C CA . ALA A 1 215 ? -22.997 -7.955 10.604 1.00 91.94 215 ALA A CA 1
ATOM 1710 C C . ALA A 1 215 ? -23.290 -8.863 9.387 1.00 91.94 215 ALA A C 1
ATOM 1712 O O . ALA A 1 215 ? -23.193 -10.083 9.506 1.00 91.94 215 ALA A O 1
ATOM 1713 N N . LYS A 1 216 ? -23.576 -8.284 8.209 1.00 94.44 216 LYS A N 1
ATOM 1714 C CA . LYS A 1 216 ? -23.926 -9.005 6.967 1.00 94.44 216 LYS A CA 1
ATOM 1715 C C . LYS A 1 216 ? -22.713 -9.576 6.221 1.00 94.44 216 LYS A C 1
ATOM 1717 O O . LYS A 1 216 ? -22.861 -10.528 5.457 1.00 94.44 216 LYS A O 1
ATOM 1722 N N . VAL A 1 217 ? -21.518 -9.021 6.430 1.00 95.12 217 VAL A N 1
ATOM 1723 C CA . VAL A 1 217 ? -20.275 -9.509 5.805 1.00 95.12 217 VAL A CA 1
ATOM 1724 C C . VAL A 1 217 ? -19.977 -10.939 6.275 1.00 95.12 217 VAL A C 1
ATOM 1726 O O . VAL A 1 217 ? -19.914 -11.189 7.477 1.00 95.12 217 VAL A O 1
ATOM 1729 N N . LYS A 1 218 ? -19.761 -11.892 5.360 1.00 95.50 218 LYS A N 1
ATOM 1730 C CA . LYS A 1 218 ? -19.452 -13.289 5.736 1.00 95.50 218 LYS A CA 1
ATOM 1731 C C . LYS A 1 218 ? -17.978 -13.491 6.100 1.00 95.50 218 LYS A C 1
ATOM 1733 O O . LYS A 1 218 ? -17.688 -14.068 7.142 1.00 95.50 218 LYS A O 1
ATOM 1738 N N . SER A 1 219 ? -17.077 -12.983 5.264 1.00 96.69 219 SER A N 1
ATOM 1739 C CA . SER A 1 219 ? -15.620 -13.097 5.388 1.00 96.69 219 SER A CA 1
ATOM 1740 C C . SER A 1 219 ? -14.959 -11.900 4.699 1.00 96.69 219 SER A C 1
ATOM 1742 O O . SER A 1 219 ? -15.560 -11.316 3.796 1.00 96.69 219 SER A O 1
ATOM 1744 N N . ILE A 1 220 ? -13.746 -11.535 5.112 1.00 97.12 220 ILE A N 1
ATOM 1745 C CA . ILE A 1 220 ? -12.903 -10.533 4.442 1.00 97.12 220 ILE A CA 1
ATOM 1746 C C . ILE A 1 220 ? -11.501 -11.153 4.302 1.00 97.12 220 ILE A C 1
ATOM 1748 O O . ILE A 1 220 ? -10.706 -10.990 5.223 1.00 97.12 220 ILE A O 1
ATOM 1752 N N . PRO A 1 221 ? -11.183 -11.910 3.231 1.00 97.25 221 PRO A N 1
ATOM 1753 C CA . PR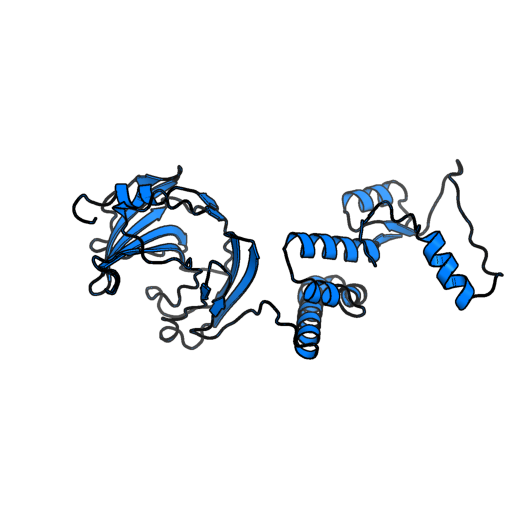O A 1 221 ? -9.972 -12.738 3.180 1.00 97.25 221 PRO A CA 1
ATOM 1754 C C . PRO A 1 221 ? -8.878 -12.192 2.229 1.00 97.25 221 PRO A C 1
ATOM 1756 O O . PRO A 1 221 ? -8.581 -12.827 1.213 1.00 97.25 221 PRO A O 1
ATOM 1759 N N . PRO A 1 222 ? -8.265 -11.017 2.484 1.00 96.94 222 PRO A N 1
ATOM 1760 C CA . PRO A 1 222 ? -7.205 -10.510 1.628 1.00 96.94 222 PRO A CA 1
ATOM 1761 C C . PRO A 1 222 ? -5.928 -11.340 1.795 1.00 96.94 222 PRO A C 1
ATOM 1763 O O . PRO A 1 222 ? -5.634 -11.895 2.857 1.00 96.94 222 PRO A O 1
ATOM 1766 N N . THR A 1 223 ? -5.133 -11.379 0.730 1.00 97.75 223 THR A N 1
ATOM 1767 C CA . THR A 1 223 ? -3.783 -11.941 0.739 1.00 97.75 223 THR A CA 1
ATOM 1768 C C . THR A 1 223 ? -2.830 -10.913 0.152 1.00 97.75 223 THR A C 1
ATOM 1770 O O . THR A 1 223 ? -3.110 -10.336 -0.896 1.00 97.75 223 THR A O 1
ATOM 1773 N N . ILE A 1 224 ? -1.699 -10.691 0.818 1.00 98.00 224 ILE A N 1
ATOM 1774 C CA . ILE A 1 224 ? -0.638 -9.794 0.356 1.00 98.00 224 ILE A CA 1
ATOM 1775 C C . ILE A 1 224 ? 0.712 -10.493 0.463 1.00 98.00 224 ILE A C 1
ATOM 1777 O O . ILE A 1 224 ? 1.011 -11.136 1.468 1.00 98.00 224 ILE A O 1
ATOM 1781 N N . LYS A 1 225 ? 1.549 -10.307 -0.557 1.00 98.12 225 LYS A N 1
ATOM 1782 C CA . LYS A 1 225 ? 2.998 -10.491 -0.483 1.00 98.12 225 LYS A CA 1
ATOM 1783 C C . LYS A 1 225 ? 3.639 -9.185 -0.946 1.00 98.12 225 LYS A C 1
ATOM 1785 O O . LYS A 1 225 ? 3.235 -8.654 -1.976 1.00 98.12 225 LYS A O 1
ATOM 1790 N N . TYR A 1 226 ? 4.622 -8.681 -0.208 1.00 97.56 226 TYR A N 1
ATOM 1791 C CA . TYR A 1 226 ? 5.369 -7.481 -0.580 1.00 97.56 226 TYR A CA 1
ATOM 1792 C C . TYR A 1 226 ? 6.854 -7.627 -0.249 1.00 97.56 226 TYR A C 1
ATOM 1794 O O . TYR A 1 226 ? 7.253 -8.319 0.690 1.00 97.56 226 TYR A O 1
ATOM 1802 N N . GLU A 1 227 ? 7.670 -6.917 -1.012 1.00 95.94 227 GLU A N 1
ATOM 1803 C CA . GLU A 1 227 ? 9.099 -6.730 -0.781 1.00 95.94 227 GLU A CA 1
ATOM 1804 C C . GLU A 1 227 ? 9.321 -5.232 -0.508 1.00 95.94 227 GLU A C 1
ATOM 1806 O O . GLU A 1 227 ? 8.584 -4.387 -1.019 1.00 95.94 227 GLU A O 1
ATOM 1811 N N . PHE A 1 228 ? 10.264 -4.893 0.373 1.00 93.56 228 PHE A N 1
ATOM 1812 C CA . PHE A 1 228 ? 10.526 -3.512 0.786 1.00 93.56 228 PHE A CA 1
ATOM 1813 C C . PHE A 1 228 ? 12.036 -3.288 0.828 1.00 93.56 228 PHE A C 1
ATOM 1815 O O . PHE A 1 228 ? 12.733 -3.867 1.661 1.00 93.56 228 PHE A O 1
ATOM 1822 N N . GLU A 1 229 ? 12.533 -2.444 -0.073 1.00 92.69 229 GLU A N 1
ATOM 1823 C CA . GLU A 1 229 ? 13.942 -2.062 -0.161 1.00 92.69 229 GLU A CA 1
ATOM 1824 C C . GLU A 1 229 ? 14.118 -0.593 0.235 1.00 92.69 229 GLU A C 1
ATOM 1826 O O . GLU A 1 229 ? 13.298 0.260 -0.106 1.00 92.69 229 GLU A O 1
ATOM 1831 N N . SER A 1 230 ? 15.217 -0.267 0.918 1.00 90.50 230 SER A N 1
ATOM 1832 C CA . SER A 1 230 ? 15.510 1.110 1.324 1.00 90.50 230 SER A CA 1
ATOM 1833 C C . SER A 1 230 ? 17.002 1.420 1.296 1.00 90.50 230 SER A C 1
ATOM 1835 O O . SER A 1 230 ? 17.815 0.668 1.833 1.00 90.50 230 SER A O 1
ATOM 1837 N N . LYS A 1 231 ? 17.367 2.576 0.732 1.00 87.06 231 LYS A N 1
ATOM 1838 C CA . LYS A 1 231 ? 18.739 3.100 0.776 1.00 87.06 231 LYS A CA 1
ATOM 1839 C C . LYS A 1 231 ? 18.918 3.974 2.019 1.00 87.06 231 LYS A C 1
ATOM 1841 O O . LYS A 1 231 ? 18.548 5.144 2.019 1.00 87.06 231 LYS A O 1
ATOM 1846 N N . GLY A 1 232 ? 19.495 3.398 3.073 1.00 85.75 232 GLY A N 1
ATOM 1847 C CA . GLY A 1 232 ? 19.721 4.073 4.355 1.00 85.75 232 GLY A CA 1
ATOM 1848 C C . GLY A 1 232 ? 18.571 3.896 5.354 1.00 85.75 232 GLY A C 1
ATOM 1849 O O . GLY A 1 232 ? 17.778 2.964 5.252 1.00 85.75 232 GLY A O 1
ATOM 1850 N N . LYS A 1 233 ? 18.509 4.773 6.363 1.00 86.88 233 LYS A N 1
ATOM 1851 C CA . LYS A 1 233 ? 17.517 4.702 7.449 1.00 86.88 233 LYS A CA 1
ATOM 1852 C C . LYS A 1 233 ? 16.193 5.329 7.004 1.00 86.88 233 LYS A C 1
ATOM 1854 O O . LYS A 1 233 ? 16.146 6.533 6.775 1.00 86.88 233 LYS A O 1
ATOM 1859 N N . VAL A 1 234 ? 15.129 4.530 6.946 1.00 91.69 234 VAL A N 1
ATOM 1860 C CA . VAL A 1 234 ? 13.753 4.979 6.673 1.00 91.69 234 VAL A CA 1
ATOM 1861 C C . VAL A 1 234 ? 12.826 4.632 7.835 1.00 91.69 234 VAL A C 1
ATOM 1863 O O . VAL A 1 234 ? 13.070 3.659 8.547 1.00 91.69 234 VAL A O 1
ATOM 1866 N N . VAL A 1 235 ? 11.763 5.417 8.009 1.00 94.44 235 VAL A N 1
ATOM 1867 C CA . VAL A 1 235 ? 10.662 5.160 8.949 1.00 94.44 235 VAL A CA 1
ATOM 1868 C C . VAL A 1 235 ? 9.397 4.987 8.114 1.00 94.44 235 VAL A C 1
ATOM 1870 O O . VAL A 1 235 ? 9.081 5.864 7.312 1.00 94.44 235 VAL A O 1
ATOM 1873 N N . ALA A 1 236 ? 8.727 3.842 8.234 1.00 95.81 236 ALA A N 1
ATOM 1874 C CA . ALA A 1 236 ? 7.560 3.489 7.423 1.00 95.81 236 ALA A CA 1
ATOM 1875 C C . ALA A 1 236 ? 6.752 2.360 8.075 1.00 95.81 236 ALA A C 1
ATOM 1877 O O . ALA A 1 236 ? 7.272 1.613 8.903 1.00 95.81 236 ALA A O 1
ATOM 1878 N N . ASN A 1 237 ? 5.505 2.179 7.657 1.00 97.50 237 ASN A N 1
ATOM 1879 C CA . ASN A 1 237 ? 4.747 0.960 7.914 1.00 97.50 237 ASN A CA 1
ATOM 1880 C C . ASN A 1 237 ? 4.428 0.247 6.590 1.00 97.50 237 ASN A C 1
ATOM 1882 O O . ASN A 1 237 ? 4.635 0.786 5.504 1.00 97.50 237 ASN A O 1
ATOM 1886 N N . VAL A 1 238 ? 3.926 -0.979 6.695 1.00 98.38 238 VAL A N 1
ATOM 1887 C CA . VAL A 1 238 ? 3.148 -1.617 5.627 1.00 98.38 238 VAL A CA 1
ATOM 1888 C C . VAL A 1 238 ? 1.886 -2.126 6.292 1.00 98.38 238 VAL A C 1
ATOM 1890 O O . VAL A 1 238 ? 1.970 -2.953 7.201 1.00 98.38 238 VAL A O 1
ATOM 1893 N N . ALA A 1 239 ? 0.736 -1.582 5.905 1.00 98.38 239 ALA A N 1
ATOM 1894 C CA . ALA A 1 239 ? -0.515 -1.779 6.620 1.00 98.38 239 ALA A CA 1
ATOM 1895 C C . ALA A 1 239 ? -1.707 -1.930 5.673 1.00 98.38 239 ALA A C 1
ATOM 1897 O O . ALA A 1 239 ? -1.759 -1.304 4.616 1.00 98.38 239 ALA A O 1
ATOM 1898 N N . TYR A 1 240 ? -2.680 -2.727 6.105 1.00 98.69 240 TYR A N 1
ATOM 1899 C CA . TYR A 1 240 ? -4.065 -2.540 5.693 1.00 98.69 240 TYR A CA 1
ATOM 1900 C C . TYR A 1 240 ? -4.702 -1.458 6.561 1.00 98.69 240 TYR A C 1
ATOM 1902 O O . TYR A 1 240 ? -4.351 -1.324 7.737 1.00 98.69 240 TYR A O 1
ATOM 1910 N N . ASP A 1 241 ? -5.671 -0.761 5.989 1.00 98.38 241 ASP A N 1
ATOM 1911 C CA . ASP A 1 241 ? -6.437 0.29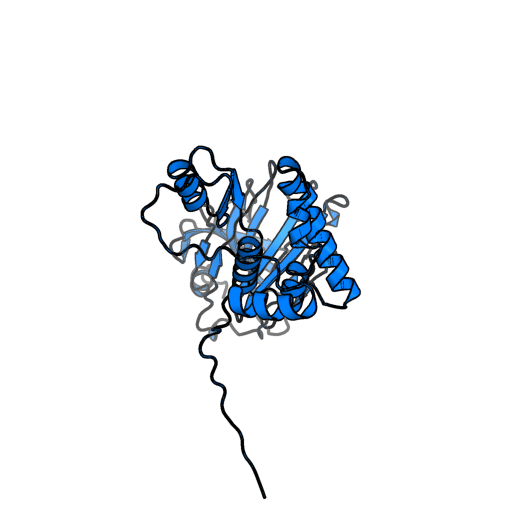7 6.632 1.00 98.38 241 ASP A CA 1
ATOM 1912 C C . ASP A 1 241 ? -7.925 0.101 6.300 1.00 98.38 241 ASP A C 1
ATOM 1914 O O . ASP A 1 241 ? -8.266 -0.216 5.156 1.00 98.38 241 ASP A O 1
ATOM 1918 N N . LEU A 1 242 ? -8.794 0.159 7.311 1.00 97.44 242 LEU A N 1
ATOM 1919 C CA . LEU A 1 242 ? -10.211 -0.202 7.209 1.00 97.44 242 LEU A CA 1
ATOM 1920 C C . LEU A 1 242 ? -11.063 0.752 8.049 1.00 97.44 242 LEU A C 1
ATOM 1922 O O . LEU A 1 242 ? -10.929 0.793 9.269 1.00 97.44 242 LEU A O 1
ATOM 1926 N N . PHE A 1 243 ? -12.004 1.446 7.415 1.00 95.44 243 PHE A N 1
ATOM 1927 C CA . PHE A 1 243 ? -12.881 2.409 8.082 1.00 95.44 243 PHE A CA 1
ATOM 1928 C C . PHE A 1 243 ? -14.284 1.839 8.311 1.00 95.44 243 PHE A C 1
ATOM 1930 O O . PHE A 1 243 ? -14.830 1.149 7.446 1.00 95.44 243 PHE A O 1
ATOM 1937 N N . THR A 1 244 ? -14.897 2.163 9.452 1.00 94.62 244 THR A N 1
ATOM 1938 C CA . THR A 1 244 ? -16.320 1.888 9.718 1.00 94.62 244 THR A CA 1
ATOM 1939 C C . THR A 1 244 ? -17.059 3.139 10.193 1.00 94.62 244 THR A C 1
ATOM 1941 O O . THR A 1 244 ? -16.464 4.110 10.663 1.00 94.62 244 THR A O 1
ATOM 1944 N N . THR A 1 245 ? -18.380 3.119 10.017 1.00 93.56 245 THR A N 1
ATOM 1945 C CA . THR A 1 245 ? -19.305 4.204 10.356 1.00 93.56 245 THR A CA 1
ATOM 1946 C C . THR A 1 245 ? -20.693 3.627 10.637 1.00 93.56 245 THR A C 1
ATOM 1948 O O . THR A 1 245 ? -21.080 2.620 10.034 1.00 93.56 245 THR A O 1
ATOM 1951 N N . SER A 1 246 ? -21.433 4.251 11.549 1.00 91.44 246 SER A N 1
ATOM 1952 C CA . SER A 1 246 ? -22.792 3.891 11.953 1.00 91.44 246 SER A CA 1
ATOM 1953 C C . SER A 1 246 ? -23.836 4.078 10.847 1.00 91.44 246 SER A C 1
ATOM 1955 O O . SER A 1 246 ? -24.876 3.417 10.874 1.00 91.44 246 SER A O 1
ATOM 1957 N N . THR A 1 247 ? -23.574 4.937 9.852 1.00 88.88 247 THR A N 1
ATOM 1958 C CA . THR A 1 247 ? -24.532 5.258 8.780 1.00 88.88 247 THR A CA 1
ATOM 1959 C C . THR A 1 247 ? -23.907 5.143 7.382 1.00 88.88 247 THR A C 1
ATOM 1961 O O . THR A 1 247 ? -22.744 5.499 7.194 1.00 88.88 247 THR A O 1
ATOM 1964 N N . PRO A 1 248 ? -24.651 4.695 6.345 1.00 83.00 248 PRO A N 1
ATOM 1965 C CA . PRO A 1 248 ? -24.093 4.531 4.997 1.00 83.00 248 PRO A CA 1
ATOM 1966 C C . PRO A 1 248 ? -23.473 5.808 4.411 1.00 83.00 248 PRO A C 1
ATOM 1968 O O . PRO A 1 248 ? -22.465 5.733 3.713 1.00 83.00 248 PRO A O 1
ATOM 1971 N N . ASN A 1 249 ? -24.014 6.981 4.741 1.00 86.44 249 ASN A N 1
ATOM 1972 C CA . ASN A 1 249 ? -23.544 8.264 4.208 1.00 86.44 249 ASN A CA 1
ATOM 1973 C C . ASN A 1 249 ? -22.693 9.066 5.209 1.00 86.44 249 ASN A C 1
ATOM 1975 O O . ASN A 1 249 ? -22.287 10.176 4.886 1.00 86.44 249 ASN A O 1
ATOM 1979 N N . GLY A 1 250 ? -22.423 8.521 6.398 1.00 88.62 250 GLY A N 1
ATOM 1980 C CA . GLY A 1 250 ? -21.617 9.183 7.419 1.00 88.62 250 GLY A CA 1
ATOM 1981 C C . GLY A 1 250 ? -20.114 9.124 7.152 1.00 88.62 250 GLY A C 1
ATOM 1982 O O . GLY A 1 250 ? -19.616 8.244 6.431 1.00 88.62 250 GLY A O 1
ATOM 1983 N N . ASP A 1 251 ? -19.409 10.050 7.803 1.00 91.50 251 ASP A N 1
ATOM 1984 C CA . ASP A 1 251 ? -17.959 10.025 7.989 1.00 91.50 251 ASP A CA 1
ATOM 1985 C C . ASP A 1 251 ? -17.521 8.787 8.784 1.00 91.50 251 ASP A C 1
ATOM 1987 O O . ASP A 1 251 ? -18.323 8.139 9.463 1.00 91.50 251 ASP A O 1
ATOM 1991 N N . ALA A 1 252 ? -16.233 8.454 8.715 1.00 93.12 252 ALA A N 1
ATOM 1992 C CA . ALA A 1 252 ? -15.667 7.371 9.507 1.00 93.12 252 ALA A CA 1
ATOM 1993 C C . ALA A 1 252 ? -15.673 7.704 11.012 1.00 93.12 252 ALA A C 1
ATOM 1995 O O . ALA A 1 252 ? -15.323 8.805 11.433 1.00 93.12 252 ALA A O 1
ATOM 1996 N N . GLU A 1 253 ? -16.033 6.716 11.829 1.00 95.00 253 GLU A N 1
ATOM 1997 C CA . GLU A 1 253 ? -16.052 6.793 13.297 1.00 95.00 253 GLU A CA 1
ATOM 1998 C C . GLU A 1 253 ? -14.921 5.957 13.914 1.00 95.00 253 GLU A C 1
ATOM 2000 O O . GLU A 1 253 ? -14.392 6.296 14.980 1.00 95.00 253 GLU A O 1
ATOM 2005 N N . TYR A 1 254 ? -14.523 4.883 13.223 1.00 95.69 254 TYR A N 1
ATOM 2006 C CA . TYR A 1 254 ? -13.427 4.000 13.606 1.00 95.69 254 TYR A CA 1
ATOM 2007 C C . TYR A 1 254 ? -12.507 3.708 12.418 1.00 95.69 254 TYR A C 1
ATOM 2009 O O . TYR A 1 254 ? -12.958 3.531 11.285 1.00 95.69 254 TYR A O 1
ATOM 2017 N N . GLU A 1 255 ? -11.218 3.606 12.724 1.00 97.31 255 GLU A N 1
ATOM 2018 C CA . GLU A 1 255 ? -10.117 3.277 11.814 1.00 97.31 255 GLU A CA 1
ATOM 2019 C C . GLU A 1 255 ? -9.437 2.013 12.369 1.00 97.31 255 GLU A C 1
ATOM 2021 O O . GLU A 1 255 ? -8.945 2.014 13.498 1.00 97.31 255 GLU A O 1
ATOM 2026 N N . ILE A 1 256 ? -9.465 0.901 11.631 1.00 97.94 256 ILE A N 1
ATOM 2027 C CA . ILE A 1 256 ? -8.925 -0.398 12.051 1.00 97.94 256 ILE A CA 1
ATOM 2028 C C . ILE A 1 256 ? -7.742 -0.741 11.147 1.00 97.94 256 ILE A C 1
ATOM 2030 O O . ILE A 1 256 ? -7.902 -1.306 10.065 1.00 97.94 256 ILE A O 1
ATOM 2034 N N . MET A 1 257 ? -6.534 -0.435 11.614 1.00 98.56 257 MET A N 1
ATOM 2035 C CA . MET A 1 257 ? -5.306 -0.722 10.877 1.00 98.56 257 MET A CA 1
ATOM 2036 C C . MET A 1 257 ? -4.722 -2.092 11.235 1.00 98.56 257 MET A C 1
ATOM 2038 O O . MET A 1 257 ? -4.687 -2.487 12.403 1.00 98.56 257 MET A O 1
ATOM 2042 N N . VAL A 1 258 ? -4.151 -2.782 10.245 1.00 98.69 258 VAL A N 1
ATOM 2043 C CA . VAL A 1 258 ? -3.396 -4.035 10.434 1.00 98.69 258 VAL A CA 1
ATOM 2044 C C . VAL A 1 258 ? -2.008 -3.877 9.819 1.00 98.69 258 VAL A C 1
ATOM 2046 O O . VAL A 1 258 ? -1.829 -4.025 8.611 1.00 98.69 258 VAL A O 1
ATOM 2049 N N . TRP A 1 259 ? -1.023 -3.546 10.655 1.00 98.69 259 TRP A N 1
ATOM 2050 C CA . TRP A 1 259 ? 0.358 -3.287 10.253 1.00 98.69 259 TRP A CA 1
ATOM 2051 C C . TRP A 1 259 ? 1.150 -4.596 10.232 1.00 98.69 259 TRP A C 1
ATOM 2053 O O . TRP A 1 259 ? 1.387 -5.216 11.270 1.00 98.69 259 TRP A O 1
ATOM 2063 N N . LEU A 1 260 ? 1.614 -4.983 9.047 1.00 98.56 260 LEU A N 1
ATOM 2064 C CA . LEU A 1 260 ? 2.508 -6.119 8.825 1.00 98.56 260 LEU A CA 1
ATOM 2065 C C . LEU A 1 260 ? 3.988 -5.756 9.018 1.00 98.56 260 LEU A C 1
ATOM 2067 O O . LEU A 1 260 ? 4.817 -6.650 9.184 1.00 98.56 260 LEU A O 1
ATOM 2071 N N . ALA A 1 261 ? 4.323 -4.463 9.005 1.00 97.81 261 ALA A N 1
ATOM 2072 C CA . ALA A 1 261 ? 5.659 -3.947 9.290 1.00 97.81 261 ALA A CA 1
ATOM 2073 C C . ALA A 1 261 ? 5.604 -2.616 10.056 1.00 97.81 261 ALA A C 1
ATOM 2075 O O . ALA A 1 261 ? 4.750 -1.773 9.784 1.00 97.81 261 ALA A O 1
ATOM 2076 N N . ALA A 1 262 ? 6.568 -2.421 10.959 1.00 96.69 262 ALA A N 1
ATOM 2077 C CA . ALA A 1 262 ? 6.837 -1.178 11.685 1.00 96.69 262 ALA A CA 1
ATOM 2078 C C . ALA A 1 262 ? 8.326 -0.817 11.509 1.00 96.69 262 ALA A C 1
ATOM 2080 O O . ALA A 1 262 ? 9.176 -1.058 12.369 1.00 96.69 262 ALA A O 1
ATOM 2081 N N . ILE A 1 263 ? 8.661 -0.320 10.320 1.00 95.19 263 ILE A N 1
ATOM 2082 C CA . ILE A 1 263 ? 10.030 -0.125 9.837 1.00 95.19 263 ILE A CA 1
ATOM 2083 C C . ILE A 1 263 ? 10.619 1.142 10.467 1.00 95.19 263 ILE A C 1
ATOM 2085 O O . ILE A 1 263 ? 9.956 2.173 10.575 1.00 95.19 263 ILE A O 1
ATOM 2089 N N . GLY A 1 264 ? 11.872 1.065 10.922 1.00 92.00 264 GLY A N 1
ATOM 2090 C CA . GLY A 1 264 ? 12.590 2.217 11.483 1.00 92.00 264 GLY A CA 1
ATOM 2091 C C . GLY A 1 264 ? 12.052 2.750 12.815 1.00 92.00 264 GLY A C 1
ATOM 2092 O O . GLY A 1 264 ? 12.393 3.872 13.178 1.00 92.00 264 GLY A O 1
ATOM 2093 N N . ARG A 1 265 ? 11.253 1.956 13.548 1.00 90.62 265 ARG A N 1
ATOM 2094 C CA . ARG A 1 265 ? 10.459 2.372 14.726 1.00 90.62 265 ARG A CA 1
ATOM 2095 C C . ARG A 1 265 ? 9.272 3.295 14.398 1.00 90.62 265 ARG A C 1
ATOM 2097 O O . ARG A 1 265 ? 8.927 4.147 15.211 1.00 90.62 265 ARG A O 1
ATOM 2104 N N . ALA A 1 266 ? 8.625 3.118 13.244 1.00 93.81 266 ALA A N 1
ATOM 2105 C CA . ALA A 1 266 ? 7.301 3.700 13.013 1.00 93.81 266 ALA A CA 1
ATOM 2106 C C . ALA A 1 266 ? 6.318 3.239 14.109 1.00 93.81 266 ALA A C 1
ATOM 2108 O O . ALA A 1 266 ? 6.197 2.038 14.357 1.00 93.81 266 ALA A O 1
ATOM 2109 N N . GLY A 1 267 ? 5.642 4.183 14.766 1.00 95.25 267 GLY A N 1
ATOM 2110 C CA . GLY A 1 267 ? 4.682 3.915 15.839 1.00 95.25 267 GLY A CA 1
ATOM 2111 C C . GLY A 1 267 ? 3.235 4.147 15.386 1.00 95.25 267 GLY A C 1
ATOM 2112 O O . GLY A 1 267 ? 3.000 5.093 14.633 1.00 95.25 267 GLY A O 1
ATOM 2113 N N . PRO A 1 268 ? 2.269 3.315 15.817 1.00 97.19 268 PRO A N 1
ATOM 2114 C CA . PRO A 1 268 ? 0.849 3.550 15.569 1.00 97.19 268 PRO A CA 1
ATOM 2115 C C . PRO A 1 268 ? 0.311 4.695 16.434 1.00 97.19 268 PRO A C 1
ATOM 2117 O O . PRO A 1 268 ? 0.918 5.073 17.439 1.00 97.19 268 PRO A O 1
ATOM 2120 N N . ILE A 1 269 ? -0.885 5.181 16.101 1.00 96.56 269 ILE A N 1
ATOM 2121 C CA . ILE A 1 269 ? -1.635 6.098 16.964 1.00 96.56 269 ILE A CA 1
ATOM 2122 C C . ILE A 1 269 ? -1.963 5.374 18.281 1.00 96.56 269 ILE A C 1
ATOM 2124 O O . ILE A 1 269 ? -2.621 4.331 18.291 1.00 96.56 269 ILE A O 1
ATOM 2128 N N . SER A 1 270 ? -1.478 5.914 19.404 1.00 96.44 270 SER A N 1
ATOM 2129 C CA . SER A 1 270 ? -1.712 5.352 20.737 1.00 96.44 270 SER A CA 1
ATOM 2130 C C . SER A 1 270 ? -1.879 6.433 21.802 1.00 96.44 270 SER A C 1
ATOM 2132 O O . SER A 1 270 ? -1.028 7.305 21.937 1.00 96.44 270 SER A O 1
ATOM 2134 N N . ALA A 1 271 ? -2.932 6.332 22.612 1.00 95.38 271 ALA A N 1
ATOM 2135 C CA . ALA A 1 271 ? -3.201 7.231 23.737 1.00 95.38 271 ALA A CA 1
ATOM 2136 C C . ALA A 1 271 ? -2.259 7.027 24.944 1.00 95.38 271 ALA A C 1
ATOM 2138 O O . ALA A 1 271 ? -2.270 7.833 25.870 1.00 95.38 271 ALA A O 1
ATOM 2139 N N . THR A 1 272 ? -1.475 5.943 24.971 1.00 95.62 272 THR A N 1
ATOM 2140 C CA . THR A 1 272 ? -0.613 5.571 26.114 1.00 95.62 272 THR A CA 1
ATOM 2141 C C . THR A 1 272 ? 0.791 5.118 25.701 1.00 95.62 272 THR A C 1
ATOM 2143 O O . THR A 1 272 ? 1.527 4.584 26.532 1.00 95.62 272 THR A O 1
ATOM 2146 N N . GLU A 1 273 ? 1.128 5.227 24.408 1.00 93.75 273 GLU A N 1
ATOM 2147 C CA . GLU A 1 273 ? 2.322 4.659 23.740 1.00 93.75 273 GLU A CA 1
ATOM 2148 C C . GLU A 1 273 ? 2.500 3.128 23.872 1.00 93.75 273 GLU A C 1
ATOM 2150 O O . GLU A 1 273 ? 3.351 2.522 23.220 1.00 93.75 273 GLU A O 1
ATOM 2155 N N . LYS A 1 274 ? 1.653 2.462 24.663 1.00 96.50 274 LYS A N 1
ATOM 2156 C CA . LYS A 1 274 ? 1.704 1.034 24.986 1.00 96.50 274 LYS A CA 1
ATOM 2157 C C . LYS A 1 274 ? 0.528 0.295 24.334 1.00 96.50 274 LYS A C 1
ATOM 2159 O O . LYS A 1 274 ? -0.520 0.899 24.101 1.00 96.50 274 LYS A O 1
ATOM 2164 N N . PRO A 1 275 ? 0.669 -1.005 24.029 1.00 97.12 275 PRO A N 1
ATOM 2165 C CA . PRO A 1 275 ? -0.450 -1.796 23.539 1.00 97.12 275 PRO A CA 1
ATOM 2166 C C . PRO A 1 275 ? -1.451 -2.066 24.668 1.00 97.12 275 PRO A C 1
ATOM 2168 O O . PRO A 1 275 ? -1.062 -2.433 25.775 1.00 97.12 275 PRO A O 1
ATOM 2171 N N . ILE A 1 276 ? -2.746 -1.955 24.368 1.00 96.88 276 ILE A N 1
ATOM 2172 C CA . ILE A 1 276 ? -3.835 -2.367 25.271 1.00 96.88 276 ILE A CA 1
ATOM 2173 C C . ILE A 1 276 ? -4.017 -3.889 25.313 1.00 96.88 276 ILE A C 1
ATOM 2175 O O . ILE A 1 276 ? -4.648 -4.413 26.229 1.00 96.88 276 ILE A O 1
ATOM 2179 N N . LYS A 1 277 ? -3.475 -4.614 24.325 1.00 96.88 277 LYS A N 1
ATOM 2180 C CA . LYS A 1 277 ? -3.449 -6.081 24.302 1.00 96.88 277 LYS A CA 1
ATOM 2181 C C . LYS A 1 277 ? -2.271 -6.582 23.474 1.00 96.88 277 LYS A C 1
ATOM 2183 O O . LYS A 1 277 ? -2.102 -6.167 22.332 1.00 96.88 277 LYS A O 1
ATOM 2188 N N . THR A 1 278 ? -1.470 -7.485 24.022 1.00 97.38 278 THR A N 1
ATOM 2189 C CA . THR A 1 278 ? -0.362 -8.147 23.315 1.00 97.38 278 THR A CA 1
ATOM 2190 C C . THR A 1 278 ? -0.764 -9.550 22.854 1.00 97.38 278 THR A C 1
ATOM 2192 O O . THR A 1 278 ? -1.783 -10.088 23.292 1.00 97.38 278 THR A O 1
ATOM 2195 N N . GLY A 1 279 ? 0.017 -10.148 21.948 1.00 96.06 279 GLY A N 1
ATOM 2196 C CA . GLY A 1 279 ? -0.149 -11.559 21.566 1.00 96.06 279 GLY A CA 1
ATOM 2197 C C . GLY A 1 279 ? -1.475 -11.893 20.870 1.00 96.06 279 GLY A C 1
ATOM 2198 O O . GLY A 1 279 ? -1.936 -13.032 20.929 1.00 96.06 279 GLY A O 1
ATOM 2199 N N . VAL A 1 280 ? -2.115 -10.922 20.213 1.00 97.88 280 VAL A N 1
ATOM 2200 C CA . VAL A 1 280 ? -3.362 -11.138 19.472 1.00 97.88 280 VAL A CA 1
ATOM 2201 C C . VAL A 1 280 ? -3.054 -11.938 18.206 1.00 97.88 280 VAL A C 1
ATOM 2203 O O . VAL A 1 280 ? -2.678 -11.364 17.190 1.00 97.88 280 VAL A O 1
ATOM 2206 N N . ASN A 1 281 ? -3.191 -13.265 18.256 1.00 97.75 281 ASN A N 1
ATOM 2207 C CA . ASN A 1 281 ? -2.949 -14.105 17.083 1.00 97.75 281 ASN A CA 1
ATOM 2208 C C . ASN A 1 281 ? -4.087 -13.989 16.053 1.00 97.75 281 ASN A C 1
ATOM 2210 O O . ASN A 1 281 ? -5.254 -14.185 16.408 1.00 97.75 281 ASN A O 1
ATOM 2214 N N . VAL A 1 282 ? -3.761 -13.705 14.792 1.00 97.88 282 VAL A N 1
ATOM 2215 C CA . VAL A 1 282 ? -4.659 -13.785 13.625 1.00 97.88 282 VAL A CA 1
ATOM 2216 C C . VAL A 1 282 ? -3.846 -14.298 12.436 1.00 97.88 282 VAL A C 1
ATOM 2218 O O . VAL A 1 282 ? -2.763 -13.786 12.166 1.00 97.88 282 VAL A O 1
ATOM 2221 N N . GLY A 1 283 ? -4.340 -15.318 11.725 1.00 95.88 283 GLY A N 1
ATOM 2222 C CA . GLY A 1 283 ? -3.629 -15.892 10.569 1.00 95.88 283 GLY A CA 1
ATOM 2223 C C . GLY A 1 283 ? -2.232 -16.437 10.902 1.00 95.88 283 GLY A C 1
ATOM 2224 O O . GLY A 1 283 ? -1.322 -16.330 10.088 1.00 95.88 283 GLY A O 1
ATOM 2225 N N . GLY A 1 284 ? -2.024 -16.933 12.128 1.00 96.50 284 GLY A N 1
ATOM 2226 C CA . GLY A 1 284 ? -0.720 -17.388 12.623 1.00 96.50 284 GLY A CA 1
ATOM 2227 C C . GLY A 1 284 ? 0.224 -16.268 13.082 1.00 96.50 284 GLY A C 1
ATOM 2228 O O . GLY A 1 284 ? 1.164 -16.544 13.825 1.00 96.50 284 GLY A O 1
ATOM 2229 N N . VAL A 1 285 ? -0.044 -15.005 12.736 1.00 98.31 285 VAL A N 1
ATOM 2230 C CA . VAL A 1 285 ? 0.770 -13.846 13.133 1.00 98.31 285 VAL A CA 1
ATOM 2231 C C . VAL A 1 285 ? 0.278 -13.281 14.464 1.00 98.31 285 VAL A C 1
ATOM 2233 O O . VAL A 1 285 ? -0.919 -13.093 14.670 1.00 98.31 285 VAL A O 1
ATOM 2236 N N . ASN A 1 286 ? 1.210 -12.983 15.372 1.00 98.31 286 ASN A N 1
ATOM 2237 C CA . ASN A 1 286 ? 0.921 -12.299 16.632 1.00 98.31 286 ASN A CA 1
ATOM 2238 C C . ASN A 1 286 ? 0.977 -10.779 16.442 1.00 98.31 286 ASN A C 1
ATOM 2240 O O . ASN A 1 286 ? 1.982 -10.250 15.966 1.00 98.31 286 ASN A O 1
ATOM 2244 N N . PHE A 1 287 ? -0.080 -10.089 16.868 1.00 98.69 287 PHE A N 1
ATOM 2245 C CA . PHE A 1 287 ? -0.193 -8.634 16.838 1.00 98.69 287 PHE A CA 1
ATOM 2246 C C . PHE A 1 287 ? -0.277 -8.041 18.250 1.00 98.69 287 PHE A C 1
ATOM 2248 O O . PHE A 1 287 ? -0.864 -8.624 19.164 1.00 98.69 287 PHE A O 1
ATOM 2255 N N . ASN A 1 288 ? 0.261 -6.838 18.409 1.00 98.38 288 ASN A N 1
ATOM 2256 C CA . ASN A 1 288 ? 0.035 -5.967 19.554 1.00 98.38 288 ASN A CA 1
ATOM 2257 C C . ASN A 1 288 ? -1.009 -4.917 19.150 1.00 98.38 288 ASN A C 1
ATOM 2259 O O . ASN A 1 288 ? -0.816 -4.213 18.163 1.00 98.38 288 ASN A O 1
ATOM 2263 N N . LEU A 1 289 ? -2.119 -4.835 19.882 1.00 98.31 289 LEU A N 1
ATOM 2264 C CA . LEU A 1 289 ? -3.204 -3.887 19.642 1.00 98.31 289 LEU A CA 1
ATOM 2265 C C . LEU A 1 289 ? -2.958 -2.586 20.408 1.00 98.31 289 LEU A C 1
ATOM 2267 O O . LEU A 1 289 ? -2.861 -2.596 21.636 1.00 98.31 289 LEU A O 1
ATOM 2271 N N . TYR A 1 290 ? -2.924 -1.477 19.680 1.00 98.25 290 TYR A N 1
ATOM 2272 C CA . TYR A 1 290 ? -2.869 -0.106 20.186 1.00 98.25 290 TYR A CA 1
ATOM 2273 C C . TYR A 1 290 ? -4.212 0.596 19.943 1.00 98.25 290 TYR A C 1
ATOM 2275 O O . TYR A 1 290 ? -5.013 0.132 19.130 1.00 98.25 290 TYR A O 1
ATOM 2283 N N . HIS A 1 291 ? -4.467 1.699 20.651 1.00 96.12 291 HIS A N 1
ATOM 2284 C CA . HIS A 1 291 ? -5.684 2.495 20.465 1.00 96.12 291 HIS A CA 1
ATOM 2285 C C . HIS A 1 291 ? -5.448 3.990 20.704 1.00 96.12 291 HIS A C 1
ATOM 2287 O O . HIS A 1 291 ? -4.670 4.347 21.590 1.00 96.12 291 HIS A O 1
ATOM 2293 N N . GLY A 1 292 ? -6.154 4.859 19.985 1.00 96.88 292 GLY A N 1
ATOM 2294 C CA . GLY A 1 292 ? -6.122 6.304 20.216 1.00 96.88 292 GLY A CA 1
ATOM 2295 C C . GLY A 1 292 ? -7.197 7.064 19.439 1.00 96.88 292 GLY A C 1
ATOM 2296 O O . GLY A 1 292 ? -8.172 6.477 18.969 1.00 96.88 292 GLY A O 1
ATOM 2297 N N . LYS A 1 293 ? -7.021 8.383 19.315 1.00 96.31 293 LYS A N 1
ATOM 2298 C CA . LYS A 1 293 ? -7.914 9.276 18.563 1.00 96.31 293 LYS A CA 1
ATOM 2299 C C . LYS A 1 293 ? -7.180 9.949 17.405 1.00 96.31 293 LYS A C 1
ATOM 2301 O O . LYS A 1 293 ? -6.026 10.338 17.554 1.00 96.31 293 LYS A O 1
ATOM 2306 N N . ASN A 1 294 ? -7.883 10.110 16.287 1.00 93.75 294 ASN A N 1
ATOM 2307 C CA . ASN A 1 294 ? -7.449 10.843 15.100 1.00 93.75 294 ASN A CA 1
ATOM 2308 C C . ASN A 1 294 ? -8.580 11.804 14.706 1.00 93.75 294 ASN A C 1
ATOM 2310 O O . ASN A 1 294 ? -9.550 11.417 14.052 1.00 93.75 294 ASN A O 1
ATOM 2314 N N . GLY A 1 295 ? -8.539 13.025 15.249 1.00 93.25 295 GLY A N 1
ATOM 2315 C CA . GLY A 1 295 ? -9.726 13.881 15.319 1.00 93.25 295 GLY A CA 1
ATOM 2316 C C . GLY A 1 295 ? -10.871 13.157 16.039 1.00 93.25 295 GLY A C 1
ATOM 2317 O O . GLY A 1 295 ? -10.693 12.640 17.144 1.00 93.25 295 GLY A O 1
ATOM 2318 N N . ASN A 1 296 ? -12.032 13.066 15.388 1.00 91.38 296 ASN A N 1
ATOM 2319 C CA . ASN A 1 296 ? -13.189 12.343 15.921 1.00 91.38 296 ASN A CA 1
ATOM 2320 C C . ASN A 1 296 ? -13.027 10.810 15.860 1.00 91.38 296 ASN A C 1
ATOM 2322 O O . ASN A 1 296 ? -13.598 10.113 16.705 1.00 91.38 296 ASN A O 1
ATOM 2326 N N . MET A 1 297 ? -12.235 10.275 14.921 1.00 94.62 297 MET A N 1
ATOM 2327 C CA . MET A 1 297 ? -12.099 8.829 14.697 1.00 94.62 297 MET A CA 1
ATOM 2328 C C . MET A 1 297 ? -11.404 8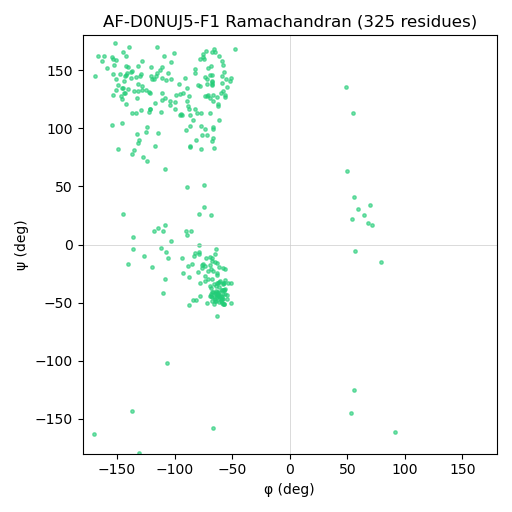.124 15.860 1.00 94.62 297 MET A C 1
ATOM 2330 O O . MET A 1 297 ? -10.423 8.624 16.414 1.00 94.62 297 MET A O 1
ATOM 2334 N N . THR A 1 298 ? -11.884 6.932 16.212 1.00 96.31 298 THR A N 1
ATOM 2335 C CA . THR A 1 298 ? -11.215 6.028 17.157 1.00 96.31 298 THR A CA 1
ATOM 2336 C C . THR A 1 298 ? -10.343 5.043 16.388 1.00 96.31 298 THR A C 1
ATOM 2338 O O . THR A 1 298 ? -10.855 4.175 15.682 1.00 96.31 298 THR A O 1
ATOM 2341 N N . VAL A 1 299 ? -9.027 5.172 16.528 1.00 97.81 299 VAL A N 1
ATOM 2342 C CA . VAL A 1 299 ? -8.059 4.348 15.797 1.00 97.81 299 VAL A CA 1
ATOM 2343 C C . VAL A 1 299 ? -7.679 3.131 16.627 1.00 97.81 299 VAL A C 1
ATOM 2345 O O . VAL A 1 299 ? -7.301 3.272 17.790 1.00 97.81 299 VAL A O 1
ATOM 2348 N N . TYR A 1 300 ? -7.736 1.950 16.019 1.00 98.25 300 TYR A N 1
ATOM 2349 C CA . TYR A 1 300 ? -7.253 0.683 16.558 1.00 98.25 300 TYR A CA 1
ATOM 2350 C C . TYR A 1 300 ? -6.213 0.088 15.609 1.00 98.25 300 TYR A C 1
ATOM 2352 O O . TYR A 1 300 ? -6.537 -0.310 14.493 1.00 98.25 300 TYR A O 1
ATOM 2360 N N . SER A 1 301 ? -4.957 -0.005 16.047 1.00 98.62 301 SER A N 1
ATOM 2361 C CA . SER A 1 301 ? -3.866 -0.529 15.215 1.00 98.62 301 SER A CA 1
ATOM 2362 C C . SER A 1 301 ? -3.356 -1.863 15.751 1.00 98.62 301 SER A C 1
ATOM 2364 O O . SER A 1 301 ? -2.752 -1.922 16.824 1.00 98.62 301 SER A O 1
ATOM 2366 N N . TYR A 1 302 ? -3.551 -2.933 14.984 1.00 98.69 302 TYR A N 1
ATOM 2367 C CA . TYR A 1 302 ? -2.907 -4.226 15.202 1.00 98.69 302 TYR A CA 1
ATOM 2368 C C . TYR A 1 302 ? -1.522 -4.210 14.551 1.00 98.69 302 TYR A C 1
ATOM 2370 O O . TYR A 1 302 ? -1.415 -4.277 13.330 1.00 98.69 302 TYR A O 1
ATOM 2378 N N . VAL A 1 303 ? -0.453 -4.141 15.347 1.00 98.69 303 VAL A N 1
ATOM 2379 C CA . VAL A 1 303 ? 0.934 -4.119 14.851 1.00 98.69 303 VAL A CA 1
ATOM 2380 C C . VAL A 1 303 ? 1.603 -5.472 15.054 1.00 98.69 303 VAL A C 1
ATOM 2382 O O . VAL A 1 303 ? 1.719 -5.944 16.186 1.00 98.69 303 VAL A O 1
ATOM 2385 N N . ALA A 1 304 ? 2.039 -6.109 13.965 1.00 98.44 304 ALA A N 1
ATOM 2386 C CA . ALA A 1 304 ? 2.681 -7.418 14.005 1.00 98.44 304 ALA A CA 1
ATOM 2387 C C . ALA A 1 304 ? 3.961 -7.380 14.859 1.00 98.44 304 ALA A C 1
ATOM 2389 O O . ALA A 1 304 ? 4.830 -6.530 14.666 1.00 98.44 304 ALA A O 1
ATOM 2390 N N . SER A 1 305 ? 4.111 -8.326 15.793 1.00 96.94 305 SER A N 1
ATOM 2391 C CA . SER A 1 305 ? 5.267 -8.381 16.706 1.00 96.94 305 SER A CA 1
ATOM 2392 C C . SER A 1 305 ? 6.594 -8.715 16.001 1.00 96.94 305 SER A C 1
ATOM 2394 O O . SER A 1 305 ? 7.658 -8.599 16.606 1.00 96.94 305 SER A O 1
ATOM 2396 N N . LYS A 1 306 ? 6.536 -9.145 14.735 1.00 96.62 306 LYS A N 1
ATOM 2397 C CA . LYS A 1 306 ? 7.659 -9.313 13.803 1.00 96.62 306 LYS A CA 1
ATOM 2398 C C . LYS A 1 306 ? 7.194 -8.896 12.405 1.00 96.62 306 LYS A C 1
ATOM 2400 O O . LYS A 1 306 ? 6.037 -9.137 12.055 1.00 96.62 306 LYS A O 1
ATOM 2405 N N . GLN A 1 307 ? 8.088 -8.315 11.602 1.00 96.50 307 GLN A N 1
ATOM 2406 C CA . GLN A 1 307 ? 7.773 -7.967 10.214 1.00 96.50 307 GLN A CA 1
ATOM 2407 C C . GLN A 1 307 ? 7.336 -9.211 9.430 1.00 96.50 307 GLN A C 1
ATOM 2409 O O . GLN A 1 307 ? 7.987 -10.252 9.483 1.00 96.50 307 GLN A O 1
ATOM 2414 N N . THR A 1 308 ? 6.232 -9.080 8.701 1.00 96.38 308 THR A N 1
ATOM 2415 C CA . THR A 1 308 ? 5.579 -10.163 7.965 1.00 96.38 308 THR A CA 1
ATOM 2416 C C . THR A 1 308 ? 5.447 -9.765 6.495 1.00 96.38 308 THR A C 1
ATOM 2418 O O . THR A 1 308 ? 4.563 -8.992 6.141 1.00 96.38 308 THR A O 1
ATOM 2421 N N . ASN A 1 309 ? 6.328 -10.275 5.627 1.00 96.81 309 ASN A N 1
ATOM 2422 C CA . ASN A 1 309 ? 6.355 -9.944 4.190 1.00 96.81 309 ASN A CA 1
ATOM 2423 C C . ASN A 1 309 ? 5.304 -10.684 3.335 1.00 96.81 309 ASN A C 1
ATOM 2425 O O . ASN A 1 309 ? 5.134 -10.371 2.158 1.00 96.81 309 ASN A O 1
ATOM 2429 N N . SER A 1 310 ? 4.593 -11.657 3.911 1.00 97.69 310 SER A N 1
ATOM 2430 C CA . SER A 1 310 ? 3.498 -12.388 3.266 1.00 97.69 310 SER A CA 1
ATOM 2431 C C . SER A 1 310 ? 2.432 -12.727 4.305 1.00 97.69 310 SER A C 1
ATOM 2433 O O . SER A 1 310 ? 2.759 -13.329 5.325 1.00 97.69 310 SER A O 1
ATOM 2435 N N . PHE A 1 311 ? 1.174 -12.350 4.068 1.00 98.38 311 PHE A N 1
ATOM 2436 C CA . PHE A 1 311 ? 0.074 -12.538 5.018 1.00 98.38 311 PHE A CA 1
ATOM 2437 C C . PHE A 1 311 ? -1.239 -12.876 4.308 1.00 98.38 311 PHE A C 1
ATOM 2439 O O . PHE A 1 311 ? -1.560 -12.288 3.275 1.00 98.38 311 PHE A O 1
ATOM 2446 N N . SER A 1 312 ? -2.006 -13.796 4.895 1.00 98.19 312 SER A N 1
ATOM 2447 C CA . SER A 1 312 ? -3.354 -14.178 4.469 1.00 98.19 312 SER A CA 1
ATOM 2448 C C . SER A 1 312 ? -4.174 -14.540 5.707 1.00 98.19 312 SER A C 1
ATOM 2450 O O . SER A 1 312 ? -3.716 -15.320 6.544 1.00 98.19 312 SER A O 1
ATOM 2452 N N . ALA A 1 313 ? -5.353 -13.939 5.864 1.00 97.88 313 ALA A N 1
ATOM 2453 C CA . ALA A 1 313 ? -6.250 -14.178 6.994 1.00 97.88 313 ALA A CA 1
ATOM 2454 C C . ALA A 1 313 ? -7.664 -13.670 6.684 1.00 97.88 313 ALA A C 1
ATOM 2456 O O . ALA A 1 313 ? -7.822 -12.755 5.884 1.00 97.88 313 ALA A O 1
ATOM 2457 N N . ASP A 1 314 ? -8.683 -14.183 7.381 1.00 98.06 314 ASP A N 1
ATOM 2458 C CA . ASP A 1 314 ? -9.997 -13.530 7.411 1.00 98.06 314 ASP A CA 1
ATOM 2459 C C . ASP A 1 314 ? -9.987 -12.371 8.417 1.00 98.06 314 ASP A C 1
ATOM 2461 O O . ASP A 1 314 ? -9.911 -12.577 9.632 1.00 98.06 314 ASP A O 1
ATOM 2465 N N . PHE A 1 315 ? -10.107 -11.145 7.916 1.00 97.62 315 PHE A N 1
ATOM 2466 C CA . PHE A 1 315 ? -10.068 -9.918 8.698 1.00 97.62 315 PHE A CA 1
ATOM 2467 C C . PHE A 1 315 ? -11.274 -9.751 9.627 1.00 97.62 315 PHE A C 1
ATOM 2469 O O . PHE A 1 315 ? -11.161 -9.012 10.607 1.00 97.62 315 PHE A O 1
ATOM 2476 N N . LYS A 1 316 ? -12.369 -10.521 9.468 1.00 95.81 316 LYS A N 1
ATOM 2477 C CA . LYS A 1 316 ? -13.391 -10.632 10.530 1.00 95.81 316 LYS A CA 1
ATOM 2478 C C . LYS A 1 316 ? -12.814 -11.095 11.870 1.00 95.81 316 LYS A C 1
ATOM 2480 O O . LYS A 1 316 ? -13.414 -10.821 12.909 1.00 95.81 316 LYS A O 1
ATOM 2485 N N . GLN A 1 317 ? -11.649 -11.745 11.886 1.00 96.75 317 GLN A N 1
ATOM 2486 C CA . GLN A 1 317 ? -10.944 -12.079 13.123 1.00 96.75 317 GLN A CA 1
ATOM 2487 C C . GLN A 1 317 ? -10.399 -10.855 13.873 1.00 96.75 317 GLN A C 1
ATOM 2489 O O . GLN A 1 317 ? -10.342 -10.920 15.097 1.00 96.75 317 GLN A O 1
ATOM 2494 N N . PHE A 1 318 ? -10.034 -9.758 13.197 1.00 97.25 318 PHE A N 1
ATOM 2495 C CA . PHE A 1 318 ? -9.605 -8.522 13.868 1.00 97.25 318 PHE A CA 1
ATOM 2496 C C . PHE A 1 318 ? -10.794 -7.820 14.520 1.00 97.25 318 PHE A C 1
ATOM 2498 O O . PHE A 1 318 ? -10.768 -7.578 15.721 1.00 97.25 318 PHE A O 1
ATOM 2505 N N . PHE A 1 319 ? -11.887 -7.617 13.777 1.00 94.94 319 PHE A N 1
ATOM 2506 C CA . PHE A 1 319 ? -13.129 -7.045 14.312 1.00 94.94 319 PHE A CA 1
ATOM 2507 C C . PHE A 1 319 ? -13.648 -7.825 15.543 1.00 94.94 319 PHE A C 1
ATOM 2509 O O . PHE A 1 319 ? -13.949 -7.228 16.572 1.00 94.94 319 PHE A O 1
ATOM 2516 N N . ARG A 1 320 ? -13.634 -9.170 15.507 1.00 93.38 320 ARG A N 1
ATOM 2517 C CA . ARG A 1 320 ? -13.964 -10.047 16.659 1.00 93.38 320 ARG A CA 1
ATOM 2518 C C . ARG A 1 320 ? -12.993 -9.958 17.852 1.00 93.38 320 ARG A C 1
ATOM 2520 O O . ARG A 1 320 ? -13.245 -10.585 18.878 1.00 93.38 320 ARG A O 1
ATOM 2527 N N . LYS A 1 321 ? -11.861 -9.262 17.718 1.00 93.69 321 LYS A N 1
ATOM 25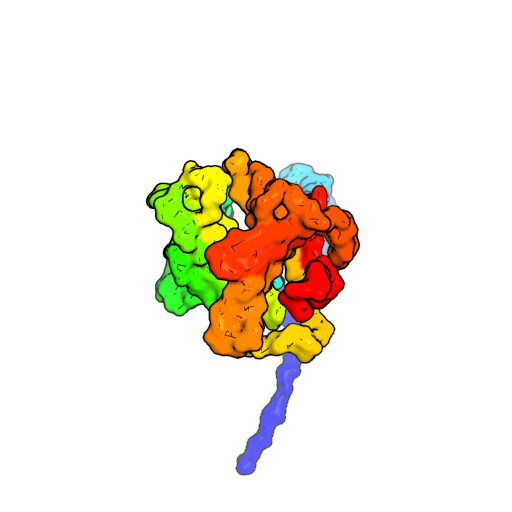28 C CA . LYS A 1 321 ? -10.801 -9.132 18.735 1.00 93.69 321 LYS A CA 1
ATOM 2529 C C . LYS A 1 321 ? -10.594 -7.681 19.189 1.00 93.69 321 LYS A C 1
ATOM 2531 O O . LYS A 1 321 ? -9.608 -7.410 19.881 1.00 93.69 321 LYS A O 1
ATOM 2536 N N . LEU A 1 322 ? -11.498 -6.770 18.823 1.00 92.31 322 LEU A N 1
ATOM 2537 C CA . LEU A 1 322 ? -11.604 -5.435 19.415 1.00 92.31 322 LEU A CA 1
ATOM 2538 C C . LEU A 1 322 ? -12.255 -5.512 20.816 1.00 92.31 322 LEU A C 1
ATOM 2540 O O . LEU A 1 322 ? -12.851 -6.535 21.167 1.00 92.31 322 LEU A O 1
ATOM 2544 N N . PRO A 1 323 ? -12.138 -4.461 21.650 1.00 87.25 323 PRO A N 1
ATOM 2545 C CA . PRO A 1 323 ? -12.895 -4.349 22.898 1.00 87.25 323 PRO A CA 1
ATOM 2546 C C . PRO A 1 323 ? -14.417 -4.421 22.678 1.00 87.25 323 PRO A C 1
ATOM 2548 O O . PRO A 1 323 ? -14.932 -3.936 21.675 1.00 87.25 323 PRO A O 1
ATOM 2551 N N . ALA A 1 324 ? -15.157 -4.967 23.648 1.00 70.69 324 ALA A N 1
ATOM 2552 C CA . ALA A 1 324 ? -16.593 -5.277 23.546 1.00 70.69 324 ALA A CA 1
ATOM 2553 C C . ALA A 1 324 ? -17.554 -4.057 23.607 1.00 70.69 324 ALA A C 1
ATOM 2555 O O . ALA A 1 324 ? -18.645 -4.154 24.162 1.00 70.69 324 ALA A O 1
ATOM 2556 N N . LYS A 1 325 ? -17.127 -2.895 23.093 1.00 63.38 325 LYS A N 1
ATOM 2557 C CA . LYS A 1 325 ? -17.901 -1.638 22.995 1.00 63.38 325 LYS A CA 1
ATOM 2558 C C . LYS A 1 325 ? -17.563 -0.839 21.719 1.00 63.38 325 LYS A C 1
ATOM 2560 O O . LYS A 1 325 ? -17.617 0.385 21.732 1.00 63.38 325 LYS A O 1
ATOM 2565 N N . VAL A 1 326 ? -17.112 -1.520 20.663 1.00 63.78 326 VAL A N 1
ATOM 2566 C CA . VAL A 1 326 ? -16.506 -0.894 19.466 1.00 63.78 326 VAL A CA 1
ATOM 2567 C C . VAL A 1 326 ? -17.288 -1.194 18.179 1.00 63.78 326 VAL A C 1
ATOM 2569 O O . VAL A 1 326 ? -17.121 -0.482 17.194 1.00 63.78 326 VAL A O 1
ATOM 2572 N N . LEU A 1 327 ? -18.130 -2.235 18.183 1.00 58.38 327 LEU A N 1
ATOM 2573 C CA . LEU A 1 327 ? -18.903 -2.767 17.052 1.00 58.38 327 LEU A CA 1
ATOM 2574 C C . LEU A 1 327 ? -20.208 -3.401 17.551 1.00 58.38 327 LEU A C 1
ATOM 2576 O O . LEU A 1 327 ? -20.194 -3.843 18.725 1.00 58.38 327 LEU A O 1
#

Solvent-accessible surface area (backbone atoms only — not comparable to full-atom values): 19954 Å² total; per-residue (Å²): 140,76,88,80,86,89,82,92,78,97,72,79,85,84,68,47,71,64,57,57,45,54,71,53,34,78,81,75,54,76,82,84,71,81,77,85,80,82,67,94,67,94,66,90,82,82,58,70,58,46,78,40,56,85,40,72,65,60,48,49,51,48,38,71,77,36,73,86,26,48,78,40,61,31,60,69,54,46,54,48,51,52,50,54,52,43,53,75,54,61,52,56,69,69,59,52,52,48,47,68,35,90,79,28,65,61,53,47,80,80,41,61,76,89,43,28,76,66,54,35,51,49,49,38,58,45,55,40,49,54,53,28,57,79,65,72,45,83,66,72,56,72,42,55,52,51,82,38,68,53,78,56,94,51,31,44,38,37,30,33,35,82,33,34,82,60,29,85,84,42,52,51,36,27,30,55,65,32,72,62,80,100,41,77,43,67,53,74,51,74,49,82,78,44,60,94,87,59,69,40,54,62,63,45,66,52,74,66,73,80,94,70,60,73,88,77,55,87,73,43,70,59,72,52,75,61,86,87,86,75,95,71,94,57,70,41,72,44,65,50,78,45,75,44,50,99,44,97,87,53,69,65,46,34,38,47,32,44,25,32,31,56,37,72,74,43,75,75,67,40,76,72,83,52,60,84,40,68,72,48,68,55,67,88,44,40,17,30,30,26,42,27,72,58,84,87,21,41,32,35,32,34,37,38,79,56,76,50,56,61,52,56,40,55,51,59,58,55,70,75,66,54,67,101,83,75,126

Secondary structure (DSSP, 8-state):
----------------HHHHHHHHHTTT--TT---------SS----SEEEE-S-HHHHHHHHHH-TTSEEEE-HHHHHHHHHHHHHHTT--HHHHHHHHSTTSGGGGGGS-HHHIIIIIHHHHHHHHHHHHHHTT------B-STT-EEE-SSBEEE---TTGGG-TT-EEEEEEEEEETBEEEEEEEEE--S-TTS-----B--B------TTT------EEE-----SS---EEEEE--EE-SSTTSPPSEEEEEEEEEETT-----SSSS-SEEEEEETTEEEEEEEEEETTEEEEEEEESS--SEEE--THHHHTTS-TT--

pLDDT: mean 77.2, std 21.46, range [20.59, 98.69]

Mean predicted aligned error: 15.87 Å

InterPro domains:
  IPR002594 Glycoside hydrolase family 12 [PF01670] (154-322)
  IPR002594 Glycoside hydrolase family 12 [PTHR34002] (140-324)
  IPR013319 Glycoside hydrolase family 11/12 [G3DSA:2.60.120.180] (133-327)
  IPR013320 Concanavalin A-like lectin/glucanase domain superfamily [SSF49899] (142-323)

Foldseek 3Di:
DDDDDDDDDPDDPPCDPVNVVVVVCVVPHDPPDDDDDDDDDPDLDAEQEDEDAPDPVVLVVVCVSHVNHHYHHHVVVVLVVVLVVCVVLVFDPLLNVQCSDPPALVVLVVDPPVCCPPPVVVRNVVSSVVVCVVVVNDDQDWDKDQFDWDDDPWKIWGFNQVQCVQPVPKTKIKTWRDDDPPDTDIDMDIDGDGDPQDDRGDGDIDTDDQDDDPVPDPWDKDKAADDDDDDDADFDWDKDWDFDDPDSPDDGAEIEIETLDGGNNNADAAPVSAFPDWQLDFQNFTWGWGWDDDPNHIYIYTHTPDRDRIGIGTCVSVVVVDPPPPD

Organism: Phytophthora infestans (strain T30-4) (NCBI:txid403677)